Protein AF-A0A8S4A8D2-F1 (afdb_monomer)

pLDDT: mean 93.08, std 9.38, range [32.97, 98.81]

Secondary structure (DSSP, 8-state):
-HHHHHHHHHS--HHHHHHHS---HHHHHHHHHHHHHT-SSHHHHHHHH-S-S-HHHHHHHHHHHTT--TTT-THHHHHHHHHHHHHHHHHHHHHHHHHHHHS---TT-HHHHHHHHHHHHHH-SSPP--SSSHHHHHTT-SSS-GGGGGGTTHHHHHHHHHHHHHH-HHHHHHHHHHHT-TTT---HHHHHHHHHHHHHHHHHTTTTHHHHHT-S-SS--HHHHHHHHHHHHHHHHHHHHHH--SSGGGHHHHHHHHHHHHHHHTTSTT-----TTTS----

Sequence (283 aa):
MLKWVLRKVTGKCELLRITYEEGDTIERTKRIEDSLRHSRNSELKTCATSVDFIVEESAKTIASIKSVVPEVHPRFENSLRDCLQRIKTYNKILAEAEELRKEKFSKADPTHEAKLVQLWNVYSDVPLPQSVGQHWTDLGFQGLDPGTDFRGMGMLGLEQLIYFALTYPAEARQVLSQSHHPKYGFSFAIVGINMTEMGYTLLFKGRLRSHFYGLDKPDPDLVDLHQVYCYLLYEFTQFWQSEKPRDIMEFSRLREKFRKNIQKALKAPKVRLLSSFQEVPKH

Organism: NCBI:txid100452

Radius of gyration: 22.43 Å; Cα contacts (8 Å, |Δi|>4): 328; chains: 1; bounding box: 59×43×66 Å

Foldseek 3Di:
DVQVVCCVVVVAHPLLVLQPDPDDLLVSLVSQLVCQCPDPDPLSNCLQQHLPDDLLVSLVVVCVVRVPDCVVPVRSSVSSSLSSLLNSLLNQLLVVQVVQQQAQQDPVDPVSLVLVQLLCVLQDPDGDPDQFAPVLVLLQAPHRHNSVLSNRRHNLLSVLSNLLSVVPVPLNNVLSVLLVPPFLHHRLSNVLSVLSVLLSVCSVVCLCSQASSLDPDSRDHNVLSSQLSSLSSSVLSVQSVVVRDRDCVCVVVSVVVSSVVSSVQSPDHSRHSHDPVRDDPPD

Nearest PDB structures (foldseek):
  8rtd-assembly1_L  TM=1.941E-01  e=1.245E+00  Escherichia coli
  8qb8-assembly1_A  TM=1.674E-01  e=6.308E+00  Saccharomyces cerevisiae

Structure (mmCIF, N/CA/C/O backbone):
data_AF-A0A8S4A8D2-F1
#
_entry.id   AF-A0A8S4A8D2-F1
#
loop_
_atom_site.group_PDB
_atom_site.id
_atom_site.type_symbol
_atom_site.label_atom_id
_atom_site.label_alt_id
_atom_site.label_comp_id
_atom_site.label_asym_id
_atom_site.label_entity_id
_atom_site.label_seq_id
_atom_site.pdbx_PDB_ins_code
_atom_site.Cartn_x
_atom_site.Cartn_y
_atom_site.Cartn_z
_atom_site.occupancy
_atom_site.B_iso_or_equiv
_atom_site.auth_seq_id
_atom_site.auth_comp_id
_atom_site.auth_asym_id
_atom_site.auth_atom_id
_atom_site.pdbx_PDB_model_num
ATOM 1 N N . MET A 1 1 ? -30.475 9.452 15.979 1.00 58.19 1 MET A N 1
ATOM 2 C CA . MET A 1 1 ? -31.555 8.935 16.850 1.00 58.19 1 MET A CA 1
ATOM 3 C C . MET A 1 1 ? -31.348 7.474 17.262 1.00 58.19 1 MET A C 1
ATOM 5 O O . MET A 1 1 ? -31.333 7.221 18.458 1.00 58.19 1 MET A O 1
ATOM 9 N N . LEU A 1 2 ? -31.066 6.536 16.345 1.00 67.69 2 LEU A N 1
ATOM 10 C CA . LEU A 1 2 ? -30.911 5.098 16.656 1.00 67.69 2 LEU A CA 1
ATOM 11 C C . LEU A 1 2 ? -29.881 4.759 17.763 1.00 67.69 2 LEU A C 1
ATOM 13 O O . LEU A 1 2 ? -30.192 4.006 18.678 1.00 67.69 2 LEU A O 1
ATOM 17 N N . LYS A 1 3 ? -28.678 5.358 17.747 1.00 69.81 3 LYS A N 1
ATOM 18 C CA . LYS A 1 3 ? -27.630 5.112 18.769 1.00 69.81 3 LYS A CA 1
ATOM 19 C C . LYS A 1 3 ? -28.069 5.470 20.194 1.00 69.81 3 LYS A C 1
ATOM 21 O O . LYS A 1 3 ? -27.702 4.779 21.143 1.00 69.81 3 LYS A O 1
ATOM 26 N N . TRP A 1 4 ? -28.830 6.558 20.332 1.00 66.75 4 TRP A N 1
ATOM 27 C CA . TRP A 1 4 ? -29.358 7.037 21.611 1.00 66.75 4 TRP A CA 1
ATOM 28 C C . TRP A 1 4 ? -30.491 6.135 22.107 1.00 66.75 4 TRP A C 1
ATOM 30 O O . TRP A 1 4 ? -30.479 5.746 23.271 1.00 66.75 4 TRP A O 1
ATOM 40 N N . VAL A 1 5 ? -31.390 5.720 21.206 1.00 61.84 5 VAL A N 1
ATOM 41 C CA . VAL A 1 5 ? -32.458 4.750 21.499 1.00 61.84 5 VAL A CA 1
ATOM 42 C C . VAL A 1 5 ? -31.864 3.423 21.969 1.00 61.84 5 VAL A C 1
ATOM 44 O O . VAL A 1 5 ? -32.199 2.961 23.051 1.00 61.84 5 VAL A O 1
ATOM 47 N N . LEU A 1 6 ? -30.897 2.858 21.239 1.00 65.50 6 LEU A N 1
ATOM 48 C CA . LEU A 1 6 ? -30.223 1.622 21.649 1.00 65.50 6 LEU A CA 1
ATOM 49 C C . LEU A 1 6 ? -29.510 1.769 22.996 1.00 65.50 6 LEU A C 1
ATOM 51 O O . LEU A 1 6 ? -29.549 0.851 23.802 1.00 65.50 6 LEU A O 1
ATOM 55 N N . ARG A 1 7 ? -28.887 2.921 23.283 1.00 72.44 7 ARG A N 1
ATOM 56 C CA . ARG A 1 7 ? -28.276 3.165 24.601 1.00 72.44 7 ARG A CA 1
ATOM 57 C C . ARG A 1 7 ? -29.323 3.191 25.716 1.00 72.44 7 ARG A C 1
ATOM 59 O O . ARG A 1 7 ? -29.050 2.673 26.792 1.00 72.44 7 ARG A O 1
ATOM 66 N N . LYS A 1 8 ? -30.497 3.776 25.471 1.00 64.62 8 LYS A N 1
ATOM 67 C CA . LYS A 1 8 ? -31.608 3.795 26.433 1.00 64.62 8 LYS A CA 1
ATOM 68 C C . LYS A 1 8 ? -32.229 2.413 26.637 1.00 64.62 8 LYS A C 1
ATOM 70 O O . LYS A 1 8 ? -32.572 2.091 27.764 1.00 64.62 8 LYS A O 1
ATOM 75 N N . VAL A 1 9 ? -32.318 1.606 25.580 1.00 62.09 9 VAL A N 1
ATOM 76 C CA . VAL A 1 9 ? -32.902 0.257 25.621 1.00 62.09 9 VAL A CA 1
ATOM 77 C C . VAL A 1 9 ? -31.942 -0.766 26.229 1.00 62.09 9 VAL A C 1
ATOM 79 O O . VAL A 1 9 ? -32.352 -1.572 27.053 1.00 62.09 9 VAL A O 1
ATOM 82 N N . THR A 1 10 ? -30.661 -0.751 25.848 1.00 68.38 10 THR A N 1
ATOM 83 C CA . THR A 1 10 ? -29.703 -1.790 26.262 1.00 68.38 10 THR A CA 1
ATOM 84 C C . THR A 1 10 ? -28.836 -1.392 27.454 1.00 68.38 10 THR A C 1
ATOM 86 O O . THR A 1 10 ? -28.067 -2.221 27.927 1.00 68.38 10 THR A O 1
ATOM 89 N N . GLY A 1 11 ? -28.832 -0.116 27.861 1.00 74.62 11 GLY A N 1
ATOM 90 C CA . GLY A 1 11 ? -27.901 0.436 28.860 1.00 74.62 11 GLY A CA 1
ATOM 91 C C . GLY A 1 11 ? -26.433 0.510 28.405 1.00 74.62 11 GLY A C 1
ATOM 92 O O . GLY A 1 11 ? -25.594 1.087 29.089 1.00 74.62 11 GLY A O 1
ATOM 93 N N . LYS A 1 12 ? -26.105 -0.031 27.225 1.00 79.81 12 LYS A N 1
ATOM 94 C CA . LYS A 1 12 ? -24.730 -0.167 26.714 1.00 79.81 12 LYS A CA 1
ATOM 95 C C . LYS A 1 12 ? -24.378 0.977 25.766 1.00 79.81 12 LYS A C 1
ATOM 97 O O . LYS A 1 12 ? -25.215 1.437 24.982 1.00 79.81 12 LYS A O 1
ATOM 102 N N . CYS A 1 13 ? -23.129 1.438 25.795 1.00 87.25 13 CYS A N 1
ATOM 103 C CA . CYS A 1 13 ? -22.625 2.351 24.769 1.00 87.25 13 CYS A CA 1
ATOM 104 C C . CYS A 1 13 ? -22.412 1.604 23.434 1.00 87.25 13 CYS A C 1
ATOM 106 O O . CYS A 1 13 ? -22.424 0.377 23.385 1.00 87.25 13 CYS A O 1
ATOM 108 N N . GLU A 1 14 ? -22.249 2.339 22.332 1.00 89.62 14 GLU A N 1
ATOM 109 C CA . GLU A 1 14 ? -22.076 1.734 21.003 1.00 89.62 14 GLU A CA 1
ATOM 110 C C . GLU A 1 14 ? -20.834 0.846 20.908 1.00 89.62 14 GLU A C 1
ATOM 112 O O . GLU A 1 14 ? -20.954 -0.289 20.462 1.00 89.62 14 GLU A O 1
ATOM 117 N N . LEU A 1 15 ? -19.682 1.328 21.387 1.00 92.25 15 LEU A N 1
ATOM 118 C CA . LEU A 1 15 ? -18.438 0.554 21.391 1.00 92.25 15 LEU A CA 1
ATOM 119 C C . LEU A 1 15 ? -18.604 -0.760 22.163 1.00 92.25 15 LEU A C 1
ATOM 121 O O . LEU A 1 15 ? -18.191 -1.806 21.680 1.00 92.25 15 LEU A O 1
ATOM 125 N N . LEU A 1 16 ? -19.281 -0.715 23.315 1.00 91.94 16 LEU A N 1
ATOM 126 C CA . LEU A 1 16 ? -19.557 -1.897 24.127 1.00 91.94 16 LEU A CA 1
ATOM 127 C C . LEU A 1 16 ? -20.513 -2.878 23.434 1.00 91.94 16 LEU A C 1
ATOM 129 O O . LEU A 1 16 ? -20.390 -4.081 23.619 1.00 91.94 16 LEU A O 1
ATOM 133 N N . ARG A 1 17 ? -21.471 -2.403 22.629 1.00 91.50 17 ARG A N 1
ATOM 134 C CA . ARG A 1 17 ? -22.283 -3.312 21.804 1.00 91.50 17 ARG A CA 1
ATOM 135 C C . ARG A 1 17 ? -21.421 -3.980 20.737 1.00 91.50 17 ARG A C 1
ATOM 137 O O . ARG A 1 17 ? -21.398 -5.200 20.681 1.00 91.50 17 ARG A O 1
ATOM 144 N N . ILE A 1 18 ? -20.640 -3.200 19.987 1.00 92.31 18 ILE A N 1
ATOM 145 C CA . ILE A 1 18 ? -19.784 -3.709 18.904 1.00 92.31 18 ILE A CA 1
ATOM 146 C C . ILE A 1 18 ? -18.786 -4.764 19.411 1.00 92.31 18 ILE A C 1
ATOM 148 O O . ILE A 1 18 ? -18.574 -5.771 18.741 1.00 92.31 18 ILE A O 1
ATOM 152 N N . THR A 1 19 ? -18.189 -4.578 20.594 1.00 90.81 19 THR A N 1
ATOM 153 C CA . THR A 1 19 ? -17.216 -5.543 21.142 1.00 90.81 19 THR A CA 1
ATOM 154 C C . THR A 1 19 ? -17.845 -6.883 21.530 1.00 90.81 19 THR A C 1
ATOM 156 O O . THR A 1 19 ? -17.157 -7.897 21.494 1.00 90.81 19 THR A O 1
ATOM 159 N N . TYR A 1 20 ? -19.126 -6.898 21.915 1.00 88.44 20 TYR A N 1
ATOM 160 C CA . TYR A 1 20 ? -19.843 -8.105 22.356 1.00 88.44 20 TYR A CA 1
ATOM 161 C C . TYR A 1 20 ? -20.737 -8.725 21.276 1.00 88.44 20 TYR A C 1
ATOM 163 O O . TYR A 1 20 ? -21.293 -9.796 21.503 1.00 88.44 20 TYR A O 1
ATOM 171 N N . GLU A 1 21 ? -20.894 -8.078 20.124 1.00 86.88 21 GLU A N 1
ATOM 172 C CA . GLU A 1 21 ? -21.561 -8.686 18.977 1.00 86.88 21 GLU A CA 1
ATOM 173 C C . GLU A 1 21 ? -20.695 -9.822 18.406 1.00 86.88 21 GLU A C 1
ATOM 175 O O . GLU A 1 21 ? -19.480 -9.678 18.214 1.00 86.88 21 GLU A O 1
ATOM 180 N N . GLU A 1 22 ? -21.327 -10.969 18.144 1.00 65.06 22 GLU A N 1
ATOM 181 C CA . GLU A 1 22 ? -20.695 -12.090 17.452 1.00 65.06 22 GLU A CA 1
ATOM 182 C C . GLU A 1 22 ? -20.392 -11.661 16.013 1.00 65.06 22 GLU A C 1
ATOM 184 O O . GLU A 1 22 ? -21.288 -11.420 15.205 1.00 65.06 22 GLU A O 1
ATOM 189 N N . GLY A 1 23 ? -19.108 -11.485 15.705 1.00 69.38 23 GLY A N 1
ATOM 190 C CA . GLY A 1 23 ? -18.665 -10.960 14.421 1.00 69.38 23 GLY A CA 1
ATOM 191 C C . GLY A 1 23 ? -17.168 -11.133 14.201 1.00 69.38 23 GLY A C 1
ATOM 192 O O . GLY A 1 23 ? -16.385 -11.257 15.149 1.00 69.38 23 GLY A O 1
ATOM 193 N N . ASP A 1 24 ? -16.785 -11.144 12.927 1.00 85.50 24 ASP A N 1
ATOM 194 C CA . ASP A 1 24 ? -15.397 -11.201 12.477 1.00 85.50 24 ASP A CA 1
ATOM 195 C C . ASP A 1 24 ? -14.596 -9.988 12.985 1.00 85.50 24 ASP A C 1
ATOM 197 O O . ASP A 1 24 ? -15.107 -8.863 13.021 1.00 85.50 24 ASP A O 1
ATOM 201 N N . THR A 1 25 ? -13.333 -10.203 13.366 1.00 89.31 25 THR A N 1
ATOM 202 C CA . THR A 1 25 ? -12.455 -9.154 13.916 1.00 89.31 25 THR A CA 1
ATOM 203 C C . THR A 1 25 ? -12.320 -7.977 12.955 1.00 89.31 25 THR A C 1
ATOM 205 O O . THR A 1 25 ? -12.355 -6.832 13.394 1.00 89.31 25 THR A O 1
ATOM 208 N N . ILE A 1 26 ? -12.279 -8.242 11.648 1.00 92.19 26 ILE A N 1
ATOM 209 C CA . ILE A 1 26 ? -12.199 -7.217 10.601 1.00 92.19 26 ILE A CA 1
ATOM 210 C C . ILE A 1 26 ? -13.389 -6.254 10.675 1.00 92.19 26 ILE A C 1
ATOM 212 O O . ILE A 1 26 ? -13.214 -5.034 10.649 1.00 92.19 26 ILE A O 1
ATOM 216 N N . GLU A 1 27 ? -14.606 -6.791 10.766 1.00 92.50 27 GLU A N 1
ATOM 217 C CA . GLU A 1 27 ? -15.826 -5.982 10.805 1.00 92.50 27 GLU A CA 1
ATOM 218 C C . GLU A 1 27 ? -15.965 -5.248 12.141 1.00 92.50 27 GLU A C 1
ATOM 220 O O . GLU A 1 27 ? -16.341 -4.074 12.174 1.00 92.50 27 GLU A O 1
ATOM 225 N N . ARG A 1 28 ? -15.569 -5.897 13.244 1.00 94.19 28 ARG A N 1
ATOM 226 C CA . ARG A 1 28 ? -15.485 -5.249 14.558 1.00 94.19 28 ARG A CA 1
ATOM 227 C C . ARG A 1 28 ? -14.555 -4.037 14.516 1.00 94.19 28 ARG A C 1
ATOM 229 O O 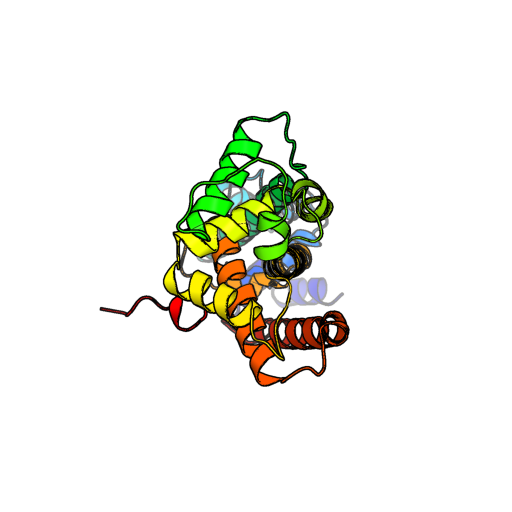. ARG A 1 28 ? -14.958 -2.958 14.948 1.00 94.19 28 ARG A O 1
ATOM 236 N N . THR A 1 29 ? -13.348 -4.188 13.966 1.00 95.38 29 THR A N 1
ATOM 237 C CA . THR A 1 29 ? -12.369 -3.098 13.863 1.00 95.38 29 THR A CA 1
ATOM 238 C C . THR A 1 29 ? -12.909 -1.942 13.026 1.00 95.38 29 THR A C 1
ATOM 240 O O . THR A 1 29 ? -12.860 -0.806 13.490 1.00 95.38 29 THR A O 1
ATOM 243 N N . LYS A 1 30 ? -13.511 -2.209 11.856 1.00 94.75 30 LYS A N 1
ATOM 244 C CA . LYS A 1 30 ? -14.126 -1.161 11.015 1.00 94.75 30 LYS A CA 1
ATOM 245 C C . LYS A 1 30 ? -15.214 -0.385 11.755 1.00 94.75 30 LYS A C 1
ATOM 247 O O . LYS A 1 30 ? -15.216 0.842 11.746 1.00 94.75 30 LYS A O 1
ATOM 252 N N . ARG A 1 31 ? -16.120 -1.083 12.444 1.00 95.31 31 ARG A N 1
ATOM 253 C CA . ARG A 1 31 ? -17.226 -0.446 13.177 1.00 95.31 31 ARG A CA 1
ATOM 254 C C . ARG A 1 31 ? -16.743 0.356 14.383 1.00 95.31 31 ARG A C 1
ATOM 256 O O . ARG A 1 31 ? -17.299 1.418 14.670 1.00 95.31 31 ARG A O 1
ATOM 263 N N . ILE A 1 32 ? -15.712 -0.124 15.081 1.00 96.19 32 ILE A N 1
ATOM 264 C CA . ILE A 1 32 ? -15.047 0.638 16.147 1.00 96.19 32 ILE A CA 1
ATOM 265 C C . ILE A 1 32 ? -14.391 1.889 15.563 1.00 96.19 32 ILE A C 1
ATOM 267 O O . ILE A 1 32 ? -14.651 2.981 16.064 1.00 96.19 32 ILE A O 1
ATOM 271 N N . GLU A 1 33 ? -13.613 1.761 14.487 1.00 97.12 33 GLU A N 1
ATOM 272 C CA . GLU A 1 33 ? -12.969 2.891 13.812 1.00 97.12 33 GLU A CA 1
ATOM 273 C C . GLU A 1 33 ? -13.994 3.950 13.386 1.00 97.12 33 GLU A C 1
ATOM 275 O O . GLU A 1 33 ? -13.826 5.130 13.695 1.00 97.12 33 GLU A O 1
ATOM 280 N N . ASP A 1 34 ? -15.093 3.542 12.748 1.00 96.12 34 ASP A N 1
ATOM 281 C CA . ASP A 1 34 ? -16.168 4.445 12.334 1.00 96.12 34 ASP A CA 1
ATOM 282 C C . ASP A 1 34 ? -16.830 5.130 13.536 1.00 96.12 34 ASP A C 1
ATOM 284 O O . ASP A 1 34 ? -17.110 6.333 13.496 1.00 96.12 34 ASP A O 1
ATOM 288 N N . SER A 1 35 ? -17.056 4.402 14.634 1.00 96.06 35 SER A N 1
ATOM 289 C CA . SER A 1 35 ? -17.590 4.978 15.871 1.00 96.06 35 SER A CA 1
ATOM 290 C C . SER A 1 35 ? -16.636 6.006 16.490 1.00 96.06 35 SER A C 1
ATOM 292 O O . SER A 1 35 ? -17.098 7.024 17.012 1.00 96.06 35 SER A O 1
ATOM 294 N N . LEU A 1 36 ? -15.328 5.745 16.469 1.00 96.94 36 LEU A N 1
ATOM 295 C CA . LEU A 1 36 ? -14.293 6.635 16.997 1.00 96.94 36 LEU A CA 1
ATOM 296 C C . LEU A 1 36 ? -14.149 7.890 16.125 1.00 96.94 36 LEU A C 1
ATOM 298 O O . LEU A 1 36 ? -14.238 9.009 16.631 1.00 96.94 36 LEU A O 1
ATOM 302 N N . ARG A 1 37 ? -14.058 7.719 14.801 1.00 96.38 37 ARG A N 1
ATOM 303 C CA . ARG A 1 37 ? -13.902 8.793 13.804 1.00 96.38 37 ARG A CA 1
ATOM 304 C C . ARG A 1 37 ? -15.032 9.825 13.839 1.00 96.38 37 ARG A C 1
ATOM 306 O O . ARG A 1 37 ? -14.785 11.012 13.625 1.00 96.38 37 ARG A O 1
ATOM 313 N N . HIS A 1 38 ? -16.258 9.385 14.129 1.00 95.12 38 HIS A N 1
ATOM 314 C CA . HIS A 1 38 ? -17.447 10.243 14.228 1.00 95.12 38 HIS A CA 1
ATOM 315 C C . HIS A 1 38 ? -17.788 10.663 15.670 1.00 95.12 38 HIS A C 1
ATOM 317 O O . HIS A 1 38 ? -18.855 11.234 15.920 1.00 95.12 38 HIS A O 1
ATOM 323 N N . SER A 1 39 ? -16.915 10.374 16.638 1.00 94.44 39 SER A N 1
ATOM 324 C CA . SER A 1 39 ? -17.089 10.810 18.021 1.00 94.44 39 SER A CA 1
ATOM 325 C C . SER A 1 39 ? -17.011 12.337 18.136 1.00 94.44 39 SER A C 1
ATOM 327 O O . SER A 1 39 ? -16.225 12.992 17.457 1.00 94.44 39 SER A O 1
ATOM 329 N N . ARG A 1 40 ? -17.811 12.910 19.046 1.00 93.38 40 ARG A N 1
ATOM 330 C CA . ARG A 1 40 ? -17.699 14.327 19.449 1.00 93.38 40 ARG A CA 1
ATOM 331 C C . ARG A 1 40 ? -16.571 14.574 20.453 1.00 93.38 40 ARG A C 1
ATOM 333 O O . ARG A 1 40 ? -16.198 15.717 20.667 1.00 93.38 40 ARG A O 1
ATOM 340 N N . ASN A 1 41 ? -16.073 13.518 21.094 1.00 94.88 41 ASN A N 1
ATOM 341 C CA . ASN A 1 41 ? -14.923 13.595 21.989 1.00 94.88 41 ASN A CA 1
ATOM 342 C C . ASN A 1 41 ? -13.636 13.494 21.151 1.00 94.88 41 ASN A C 1
ATOM 344 O O . ASN A 1 41 ? -13.509 12.568 20.343 1.00 94.88 41 ASN A O 1
ATOM 348 N N . SER A 1 42 ? -12.730 14.455 21.339 1.00 94.50 42 SER A N 1
ATOM 349 C CA . SER A 1 42 ? -11.485 14.599 20.579 1.00 94.50 42 SER A CA 1
ATOM 350 C C . SER A 1 42 ? -10.523 13.434 20.791 1.00 94.50 42 SER A C 1
ATOM 352 O O . SER A 1 42 ? -10.015 12.915 19.806 1.00 94.50 42 SER A O 1
ATOM 354 N N . GLU A 1 43 ? -10.335 12.965 22.026 1.00 92.94 43 GLU A N 1
ATOM 355 C CA . GLU A 1 43 ? -9.447 11.835 22.348 1.00 92.94 43 GLU A CA 1
ATOM 356 C C . GLU A 1 43 ? -9.868 10.557 21.610 1.00 92.94 43 GLU A C 1
ATOM 358 O O . GLU A 1 43 ? -9.052 9.866 21.000 1.00 92.94 43 GLU A O 1
ATOM 363 N N . LEU A 1 44 ? -11.176 10.286 21.568 1.00 95.88 44 LEU A N 1
ATOM 364 C CA . LEU A 1 44 ? -11.719 9.169 20.796 1.00 95.88 44 LEU A CA 1
ATOM 365 C C . LEU A 1 44 ? -11.481 9.331 19.296 1.00 95.88 44 LEU A C 1
ATOM 367 O O . LEU A 1 44 ? -11.209 8.349 18.610 1.00 95.88 44 LEU A O 1
ATOM 371 N N . LYS A 1 45 ? -11.611 10.554 18.779 1.00 96.44 45 LYS A N 1
ATOM 372 C CA . LYS A 1 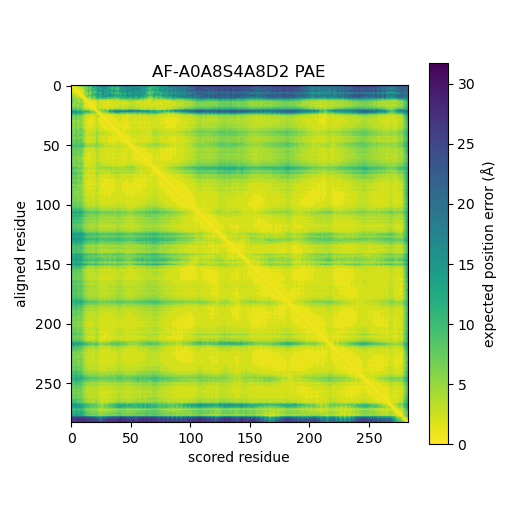45 ? -11.386 10.828 17.360 1.00 96.44 45 LYS A CA 1
ATOM 373 C C . LYS A 1 45 ? -9.917 10.613 16.990 1.00 96.44 45 LYS A C 1
ATOM 375 O O . LYS A 1 45 ? -9.657 9.986 15.966 1.00 96.44 45 LYS A O 1
ATOM 380 N N . THR A 1 46 ? -8.987 11.041 17.847 1.00 96.12 46 THR A N 1
ATOM 381 C CA . THR A 1 46 ? -7.539 10.840 17.680 1.00 96.12 46 THR A CA 1
ATOM 382 C C . THR A 1 46 ? -7.190 9.367 17.483 1.00 96.12 46 THR A C 1
ATOM 384 O O . THR A 1 46 ? -6.448 9.046 16.558 1.00 96.12 46 THR A O 1
ATOM 387 N N . CYS A 1 47 ? -7.813 8.466 18.248 1.00 96.94 47 CYS A N 1
ATOM 388 C CA . CYS A 1 47 ? -7.606 7.017 18.132 1.00 96.94 47 CYS A CA 1
ATOM 389 C C . CYS A 1 47 ? -7.960 6.434 16.747 1.00 96.94 47 CYS A C 1
ATOM 391 O O . CYS A 1 47 ? -7.530 5.334 16.417 1.00 96.94 47 CYS A O 1
ATOM 393 N N . ALA A 1 48 ? -8.757 7.139 15.933 1.00 96.19 48 ALA A N 1
ATOM 394 C CA . ALA A 1 48 ? -9.102 6.725 14.570 1.00 96.19 48 ALA A CA 1
ATOM 395 C C . ALA A 1 48 ? -8.298 7.441 13.475 1.00 96.19 48 ALA A C 1
ATOM 397 O O . ALA A 1 48 ? -8.303 6.999 12.324 1.00 96.19 48 ALA A O 1
ATOM 398 N N . THR A 1 49 ? -7.659 8.570 13.785 1.00 94.00 49 THR A N 1
ATOM 399 C CA . THR A 1 49 ? -7.093 9.472 12.766 1.00 94.00 49 THR A CA 1
ATOM 400 C C . THR A 1 49 ? -5.611 9.768 12.926 1.00 94.00 49 THR A C 1
ATOM 402 O O . THR A 1 49 ? -5.050 10.387 12.031 1.00 94.00 49 THR A O 1
ATOM 405 N N . SER A 1 50 ? -4.994 9.378 14.039 1.00 93.81 50 SER A N 1
ATOM 406 C CA . SER A 1 50 ? -3.576 9.613 14.317 1.00 93.81 50 SER A CA 1
ATOM 407 C C . SER A 1 50 ? -2.851 8.304 14.633 1.00 93.81 50 SER A C 1
ATOM 409 O O . SER A 1 50 ? -3.479 7.263 14.844 1.00 93.81 50 SER A O 1
ATOM 411 N N . VAL A 1 51 ? -1.524 8.377 14.655 1.00 94.31 51 VAL A N 1
ATOM 412 C CA . VAL A 1 51 ? -0.615 7.362 15.199 1.00 94.31 51 VAL A CA 1
ATOM 413 C C . VAL A 1 51 ? -0.125 7.722 16.610 1.00 94.31 51 VAL A C 1
ATOM 415 O O . VAL A 1 51 ? 0.391 6.860 17.320 1.00 94.31 51 VAL A O 1
ATOM 418 N N . ASP A 1 52 ? -0.349 8.963 17.048 1.00 94.12 52 ASP A N 1
ATOM 419 C CA . ASP A 1 52 ? 0.174 9.539 18.292 1.00 94.12 52 ASP A CA 1
ATOM 420 C C . ASP A 1 52 ? -0.727 9.225 19.493 1.00 94.12 52 ASP A C 1
ATOM 422 O O . ASP A 1 52 ? -1.301 10.108 20.130 1.00 94.12 52 ASP A O 1
ATOM 426 N N . PHE A 1 53 ? -0.906 7.938 19.784 1.00 95.88 53 PHE A N 1
ATOM 427 C CA . PHE A 1 53 ? -1.591 7.488 20.995 1.00 95.88 53 PHE A CA 1
ATOM 428 C C . PHE A 1 53 ? -1.046 6.147 21.488 1.00 95.88 53 PHE A C 1
ATOM 430 O O . PHE A 1 53 ? -0.581 5.317 20.702 1.00 95.88 53 PHE A O 1
ATOM 437 N N . ILE A 1 54 ? -1.120 5.918 22.797 1.00 96.94 54 ILE A N 1
ATOM 438 C CA . ILE A 1 54 ? -0.737 4.649 23.427 1.00 96.94 54 ILE A CA 1
ATOM 439 C C . ILE A 1 54 ? -1.989 3.775 23.519 1.00 96.94 54 ILE A C 1
ATOM 441 O O . ILE A 1 54 ? -3.013 4.212 24.048 1.00 96.94 54 ILE A O 1
ATOM 445 N N . VAL A 1 55 ? -1.940 2.564 22.958 1.00 96.94 55 VAL A N 1
ATOM 446 C CA . VAL A 1 55 ? -3.120 1.700 22.777 1.00 96.94 55 VAL A CA 1
ATOM 447 C C . VAL A 1 55 ? -3.705 1.269 24.122 1.00 96.94 55 VAL A C 1
ATOM 449 O O . VAL A 1 55 ? -4.919 1.339 24.325 1.00 96.94 55 VAL A O 1
ATOM 452 N N . GLU A 1 56 ? -2.845 0.889 25.061 1.00 96.69 56 GLU A N 1
ATOM 453 C CA . GLU A 1 56 ? -3.193 0.425 26.401 1.00 96.69 56 GLU A CA 1
ATOM 454 C C . GLU A 1 56 ? -3.877 1.524 27.216 1.00 96.69 56 GLU A C 1
ATOM 456 O O . GLU A 1 56 ? -4.921 1.289 27.827 1.00 96.69 56 GLU A O 1
ATOM 461 N N . GLU A 1 57 ? -3.307 2.730 27.203 1.00 97.00 57 GLU A N 1
ATOM 462 C CA . GLU A 1 57 ? -3.855 3.897 27.896 1.00 97.00 57 GLU A CA 1
ATOM 463 C C . GLU A 1 57 ? -5.168 4.344 27.256 1.00 97.00 57 GLU A C 1
ATOM 465 O O . GLU A 1 57 ? -6.165 4.546 27.948 1.00 97.00 57 GLU A O 1
ATOM 470 N N . SER A 1 58 ? -5.208 4.403 25.924 1.00 97.00 58 SER A N 1
ATOM 471 C CA . SER A 1 58 ? -6.395 4.828 25.181 1.00 97.00 58 SER A CA 1
ATOM 472 C C . SER A 1 58 ? -7.576 3.893 25.417 1.00 97.00 58 SER A C 1
ATOM 474 O O . SER A 1 58 ? -8.701 4.363 25.579 1.00 97.00 58 SER A O 1
ATOM 476 N N . ALA A 1 59 ? -7.350 2.579 25.506 1.00 9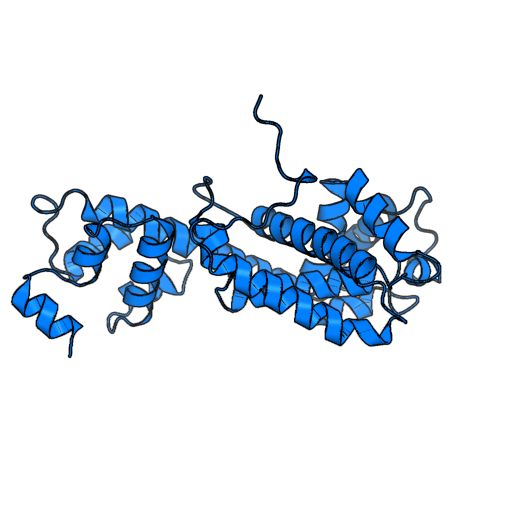7.00 59 ALA A N 1
ATOM 477 C CA . ALA A 1 59 ? -8.414 1.629 25.822 1.00 97.00 59 ALA A CA 1
ATOM 478 C C . ALA A 1 59 ? -9.037 1.890 27.208 1.00 97.00 59 ALA A C 1
ATOM 480 O O . ALA A 1 59 ? -10.266 1.907 27.325 1.00 97.00 59 ALA A O 1
ATOM 481 N N . LYS A 1 60 ? -8.211 2.165 28.230 1.00 95.75 60 LYS A N 1
ATOM 482 C CA . LYS A 1 60 ? -8.668 2.508 29.591 1.00 95.75 60 LYS A CA 1
ATOM 483 C C . LYS A 1 60 ? -9.412 3.843 29.618 1.00 95.75 60 LYS A C 1
ATOM 485 O O . LYS A 1 60 ? -10.505 3.945 30.176 1.00 95.75 60 LYS A O 1
ATOM 490 N N . THR A 1 61 ? -8.864 4.859 28.956 1.00 95.62 61 THR A N 1
ATOM 491 C CA . THR A 1 61 ? -9.484 6.185 28.843 1.00 95.62 61 THR A CA 1
ATOM 492 C C . THR A 1 61 ? -10.841 6.104 28.143 1.00 95.62 61 THR A C 1
ATOM 494 O O . THR A 1 61 ? -11.829 6.656 28.628 1.00 95.62 61 THR A O 1
ATOM 497 N N . ILE A 1 62 ? -10.948 5.336 27.053 1.00 95.62 62 ILE A N 1
ATOM 498 C CA . ILE A 1 62 ? -12.219 5.112 26.354 1.00 95.62 62 ILE A CA 1
ATOM 499 C C . ILE A 1 62 ? -13.226 4.385 27.253 1.00 95.62 62 ILE A C 1
ATOM 501 O O . ILE A 1 62 ? -14.401 4.765 27.253 1.00 95.62 62 ILE A O 1
ATOM 505 N N . ALA A 1 63 ? -12.802 3.374 28.019 1.00 94.38 63 ALA A N 1
ATOM 506 C CA . ALA A 1 63 ? -13.672 2.691 28.977 1.00 94.38 63 ALA A CA 1
ATOM 507 C C . ALA A 1 63 ? -14.246 3.677 30.007 1.00 94.38 63 ALA A C 1
ATOM 509 O O . ALA A 1 63 ? -15.467 3.731 30.178 1.00 94.38 63 ALA A O 1
ATOM 510 N N . SER A 1 64 ? -13.399 4.539 30.580 1.00 93.94 64 SER A N 1
ATOM 511 C CA . SER A 1 64 ? -13.804 5.598 31.516 1.00 93.94 64 SER A CA 1
ATOM 512 C C . SER A 1 64 ? -14.792 6.594 30.886 1.00 93.94 64 SER A C 1
ATOM 514 O O . SER A 1 64 ? -15.910 6.763 31.378 1.00 93.94 64 SER A O 1
ATOM 516 N N . ILE A 1 65 ? -14.461 7.166 29.719 1.00 93.00 65 ILE A N 1
ATOM 517 C CA . ILE A 1 65 ? -15.319 8.123 28.988 1.00 93.00 65 ILE A CA 1
ATOM 518 C C . ILE A 1 65 ? -16.685 7.519 28.644 1.00 93.00 65 ILE A C 1
ATOM 520 O O . ILE A 1 65 ? -17.704 8.217 28.593 1.00 93.00 65 ILE A O 1
ATOM 524 N N . LYS A 1 66 ? -16.723 6.220 28.342 1.00 92.12 66 LYS A N 1
ATOM 525 C CA . LYS A 1 66 ? -17.957 5.508 27.998 1.00 92.12 66 LYS A CA 1
ATOM 526 C C . LYS A 1 66 ? -18.665 4.894 29.198 1.00 92.12 66 LYS A C 1
ATOM 528 O O . LYS A 1 66 ? -19.720 4.289 28.987 1.00 92.12 66 LYS A O 1
ATOM 533 N N . SER A 1 67 ? -18.135 5.093 30.404 1.00 92.44 67 SER A N 1
ATOM 534 C CA . SER A 1 67 ? -18.655 4.535 31.653 1.00 92.44 67 SER A CA 1
ATOM 535 C C . SER A 1 67 ? -18.816 3.012 31.575 1.00 92.44 67 SER A C 1
ATOM 537 O O . SER A 1 67 ? -19.837 2.463 31.984 1.00 92.44 67 SER A O 1
ATOM 539 N N . VAL A 1 68 ? -17.838 2.330 30.971 1.00 91.50 68 VAL A N 1
ATOM 540 C CA . VAL A 1 68 ? -17.774 0.866 30.919 1.00 91.50 68 VAL A CA 1
ATOM 541 C C . VAL A 1 68 ? -17.030 0.384 32.156 1.00 91.50 68 VAL A C 1
ATOM 543 O O . VAL A 1 68 ? -15.881 0.755 32.358 1.00 91.50 68 VAL A O 1
ATOM 546 N N . VAL A 1 69 ? -17.690 -0.442 32.966 1.00 91.50 69 VAL A N 1
ATOM 547 C CA . VAL A 1 69 ? -17.128 -1.011 34.198 1.00 91.50 69 VAL A CA 1
ATOM 548 C C . VAL A 1 69 ? -16.336 -2.282 33.847 1.00 91.50 69 VAL A C 1
ATOM 550 O O . VAL A 1 69 ? -16.961 -3.246 33.386 1.00 91.50 69 VAL A O 1
ATOM 553 N N . PRO A 1 70 ? -14.997 -2.311 34.012 1.00 88.62 70 PRO A N 1
ATOM 554 C CA . PRO A 1 70 ? -14.160 -3.441 33.595 1.00 88.62 70 PRO A CA 1
ATOM 555 C C . PRO A 1 70 ? -14.546 -4.771 34.247 1.00 88.62 70 PRO A C 1
ATOM 557 O O . PRO A 1 70 ? -14.541 -5.802 33.579 1.00 88.62 70 PRO A O 1
ATOM 560 N N . GLU A 1 71 ? -14.965 -4.752 35.512 1.00 90.81 71 GLU A N 1
ATOM 561 C CA . GLU A 1 71 ? -15.363 -5.940 36.277 1.00 90.81 71 GLU A CA 1
ATOM 562 C C . GLU A 1 71 ? -16.627 -6.593 35.700 1.00 90.81 71 GLU A C 1
ATOM 564 O O . GLU A 1 71 ? -16.767 -7.814 35.6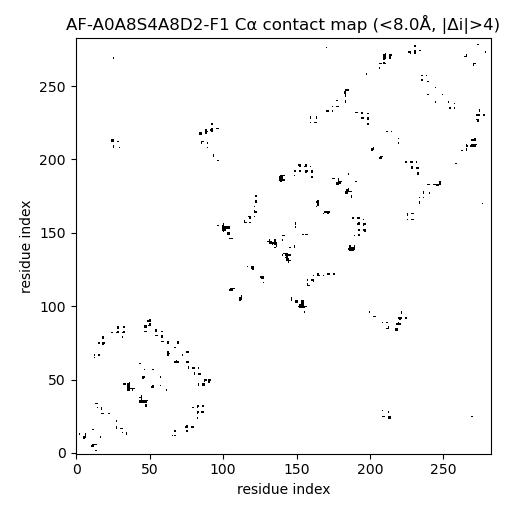96 1.00 90.81 71 GLU A O 1
ATOM 569 N N . VAL A 1 72 ? -17.541 -5.778 35.164 1.00 92.00 72 VAL A N 1
ATOM 570 C CA . VAL A 1 72 ? -18.780 -6.242 34.518 1.00 92.00 72 VAL A CA 1
ATOM 571 C C . VAL A 1 72 ? -18.518 -6.645 33.065 1.00 92.00 72 VAL A C 1
ATOM 573 O O . VAL A 1 72 ? -19.195 -7.513 32.508 1.00 92.00 72 VAL A O 1
ATOM 576 N N . HIS A 1 73 ? -17.535 -6.010 32.424 1.00 92.06 73 HIS A N 1
ATOM 577 C CA . HIS A 1 73 ? -17.247 -6.171 31.005 1.00 92.06 73 HIS A CA 1
ATOM 578 C C . HIS A 1 73 ? -15.765 -6.470 30.721 1.00 92.06 73 HIS A C 1
ATOM 580 O O . HIS A 1 73 ? -15.147 -5.752 29.930 1.00 92.06 73 HIS A O 1
ATOM 586 N N . PRO A 1 74 ? -15.209 -7.584 31.232 1.00 90.44 74 PRO A N 1
ATOM 587 C CA . PRO A 1 74 ? -13.766 -7.852 31.197 1.00 90.44 74 PRO A CA 1
ATOM 588 C C . PRO A 1 74 ? -13.189 -7.995 29.781 1.00 90.44 74 PRO A C 1
ATOM 590 O O . PRO A 1 74 ? -12.001 -7.782 29.558 1.00 90.44 74 PRO A O 1
ATOM 593 N N . ARG A 1 75 ? -14.023 -8.327 28.786 1.00 91.62 75 ARG A N 1
ATOM 594 C CA . ARG A 1 75 ? -13.597 -8.461 27.381 1.00 91.62 75 ARG A CA 1
ATOM 595 C C . ARG A 1 75 ? -13.479 -7.130 26.639 1.00 91.62 75 ARG A C 1
ATOM 597 O O . ARG A 1 75 ? -12.873 -7.098 25.571 1.00 91.62 75 ARG A O 1
ATOM 604 N N . PHE A 1 76 ? -14.085 -6.059 27.159 1.00 93.44 76 PHE A N 1
ATOM 605 C CA . PHE A 1 76 ? -14.202 -4.790 26.439 1.00 93.44 76 PHE A CA 1
ATOM 606 C C . PHE A 1 76 ? -12.830 -4.202 26.115 1.00 93.44 76 PHE A C 1
ATOM 608 O O . PHE A 1 76 ? -12.543 -3.939 24.951 1.00 93.44 76 PHE A O 1
ATOM 615 N N . GLU A 1 77 ? -11.977 -4.042 27.129 1.00 94.12 77 GLU A N 1
ATOM 616 C CA . GLU A 1 77 ? -10.669 -3.417 26.942 1.00 94.12 77 GLU A CA 1
ATOM 617 C C . GLU A 1 77 ? -9.764 -4.238 26.030 1.00 94.12 77 GLU A C 1
ATOM 619 O O . GLU A 1 77 ? -9.182 -3.671 25.115 1.00 94.12 77 GLU A O 1
ATOM 624 N N . ASN A 1 78 ? -9.683 -5.558 26.221 1.00 93.31 78 ASN A N 1
ATOM 625 C CA . ASN A 1 78 ? -8.839 -6.416 25.382 1.00 93.31 78 ASN A CA 1
ATOM 626 C C . ASN A 1 78 ? -9.279 -6.353 23.912 1.00 93.31 78 ASN A C 1
ATOM 628 O O . ASN A 1 78 ? -8.470 -6.066 23.036 1.00 93.31 78 ASN A O 1
ATOM 632 N N . SER A 1 79 ? -10.582 -6.503 23.649 1.00 94.00 79 SER A N 1
ATOM 633 C CA . SER A 1 79 ? -11.109 -6.408 22.284 1.00 94.00 79 SER A CA 1
ATOM 634 C C . SER A 1 79 ? -10.898 -5.022 21.668 1.00 94.00 79 SER A C 1
ATOM 636 O O . SER A 1 79 ? -10.691 -4.912 20.456 1.00 94.00 79 SER A O 1
ATOM 638 N N . LEU A 1 80 ? -10.971 -3.966 22.482 1.00 95.62 80 LEU A N 1
ATOM 639 C CA . LEU A 1 80 ? -10.724 -2.604 22.035 1.00 95.62 80 LEU A CA 1
ATOM 640 C C . LEU A 1 80 ? -9.240 -2.380 21.728 1.00 95.62 80 LEU A C 1
ATOM 642 O O . LEU A 1 80 ? -8.955 -1.795 20.689 1.00 95.62 80 LEU A O 1
ATOM 646 N N . ARG A 1 81 ? -8.313 -2.874 22.561 1.00 96.19 81 ARG A N 1
ATOM 647 C CA . ARG A 1 81 ? -6.861 -2.799 22.316 1.00 96.19 81 ARG A CA 1
ATOM 648 C C . ARG A 1 81 ? -6.497 -3.447 20.984 1.00 96.19 81 ARG A C 1
ATOM 650 O O . ARG A 1 81 ? -5.857 -2.793 20.170 1.00 96.19 81 ARG A O 1
ATOM 657 N N . ASP A 1 82 ? -7.009 -4.646 20.704 1.00 94.50 82 ASP A N 1
ATOM 658 C CA . ASP A 1 82 ? -6.765 -5.332 19.427 1.00 94.50 82 ASP A CA 1
ATOM 659 C C . ASP A 1 82 ? -7.220 -4.489 18.224 1.00 94.50 82 ASP A C 1
ATOM 661 O O . ASP A 1 82 ? -6.522 -4.367 17.216 1.00 94.50 82 ASP A O 1
ATOM 665 N N . CYS A 1 83 ? -8.401 -3.873 18.322 1.00 95.88 83 CYS A N 1
ATOM 666 C CA . CYS A 1 83 ? -8.928 -3.033 17.248 1.00 95.88 83 CYS A CA 1
ATOM 667 C C . CYS A 1 83 ? -8.151 -1.717 17.116 1.00 95.88 83 CYS A C 1
ATOM 669 O O . CYS A 1 83 ? -7.874 -1.285 15.999 1.00 95.88 83 CYS A O 1
ATOM 671 N N . LEU A 1 84 ? -7.783 -1.091 18.235 1.00 97.00 84 LEU A N 1
ATOM 672 C CA . LEU A 1 84 ? -6.982 0.129 18.263 1.00 97.00 84 LEU A CA 1
ATOM 673 C C . LEU A 1 84 ? -5.588 -0.097 17.677 1.00 97.00 84 LEU A C 1
ATOM 675 O O . LEU A 1 84 ? -5.141 0.737 16.894 1.00 97.00 84 LEU A O 1
ATOM 679 N N . GLN A 1 85 ? -4.945 -1.227 17.982 1.00 96.69 85 GLN A N 1
ATOM 680 C CA . GLN A 1 85 ? -3.657 -1.597 17.396 1.00 96.69 85 GLN A CA 1
ATOM 681 C C . GLN A 1 85 ? -3.770 -1.688 15.872 1.00 96.69 85 GLN A C 1
ATOM 683 O O . GLN A 1 85 ? -3.034 -1.021 15.151 1.00 96.69 85 GLN A O 1
ATOM 688 N N . ARG A 1 86 ? -4.772 -2.413 15.358 1.00 96.06 86 ARG A N 1
ATOM 689 C CA . ARG A 1 86 ? -5.005 -2.537 13.909 1.00 96.06 86 ARG A CA 1
ATOM 690 C C . ARG A 1 86 ? -5.255 -1.188 13.228 1.00 96.06 86 ARG A C 1
ATOM 692 O O . ARG A 1 86 ? -4.725 -0.942 12.145 1.00 96.06 86 ARG A O 1
ATOM 699 N N . ILE A 1 87 ? -6.043 -0.308 13.849 1.00 97.44 87 ILE A N 1
ATOM 700 C CA . ILE A 1 87 ? -6.313 1.045 13.336 1.00 97.44 87 ILE A CA 1
ATOM 701 C C . ILE A 1 87 ? -5.032 1.886 13.318 1.00 97.44 87 ILE A C 1
ATOM 703 O O . ILE A 1 87 ? -4.716 2.490 12.291 1.00 97.44 87 ILE A O 1
ATOM 707 N N . LYS A 1 88 ? -4.285 1.896 14.429 1.00 97.50 88 LYS A N 1
ATOM 708 C CA . LYS A 1 88 ? -3.018 2.623 14.566 1.00 97.50 88 LYS A CA 1
ATOM 709 C C . LYS A 1 88 ? -2.033 2.198 13.486 1.00 97.50 88 LYS A C 1
ATOM 711 O O . LYS A 1 88 ? -1.477 3.044 12.791 1.00 97.50 88 LYS A O 1
ATOM 716 N N . THR A 1 89 ? -1.878 0.895 13.300 1.00 96.75 89 THR A N 1
ATOM 717 C CA . THR A 1 89 ? -0.939 0.340 12.334 1.00 96.75 89 THR A CA 1
ATOM 718 C C . THR A 1 89 ? -1.332 0.645 10.887 1.00 96.75 89 THR A C 1
ATOM 720 O O . THR A 1 89 ? -0.484 1.034 10.090 1.00 96.75 89 THR A O 1
ATOM 723 N N . TYR A 1 90 ? -2.622 0.596 10.544 1.00 97.69 90 TYR A N 1
ATOM 724 C CA . TYR A 1 90 ? -3.088 1.043 9.225 1.00 97.69 90 TYR A CA 1
ATOM 725 C C . TYR A 1 90 ? -2.767 2.520 8.960 1.00 97.69 90 TYR A C 1
ATOM 727 O O . TYR A 1 90 ? -2.317 2.876 7.870 1.00 97.69 90 TYR A O 1
ATOM 735 N N . ASN A 1 91 ? -2.980 3.385 9.957 1.00 97.69 91 ASN A N 1
ATOM 736 C CA . ASN A 1 91 ? -2.658 4.808 9.850 1.00 97.69 91 ASN A CA 1
ATOM 737 C C . ASN A 1 91 ? -1.145 5.045 9.730 1.00 97.69 91 ASN A C 1
ATOM 739 O O . ASN A 1 91 ? -0.740 5.931 8.981 1.00 97.69 91 ASN A O 1
ATOM 743 N N . LYS A 1 92 ? -0.320 4.234 10.407 1.00 98.00 92 LYS A N 1
ATOM 744 C CA . LYS A 1 92 ? 1.144 4.259 10.279 1.00 98.00 92 LYS A CA 1
ATOM 745 C C . LYS A 1 92 ? 1.582 3.954 8.847 1.00 98.00 92 LYS A C 1
ATOM 747 O O . LYS A 1 92 ? 2.291 4.762 8.261 1.00 98.00 92 LYS A O 1
ATOM 752 N N . ILE A 1 93 ? 1.083 2.867 8.256 1.00 98.44 93 ILE A N 1
ATOM 753 C CA . ILE A 1 93 ? 1.384 2.505 6.859 1.00 98.44 93 ILE A CA 1
ATOM 754 C C . ILE A 1 93 ? 0.956 3.622 5.903 1.00 98.44 93 ILE A C 1
ATOM 756 O O . ILE A 1 93 ? 1.685 3.962 4.976 1.00 98.44 93 ILE A O 1
ATOM 760 N N . LEU A 1 94 ? -0.224 4.213 6.123 1.00 98.44 94 LEU A N 1
ATOM 761 C CA . LEU A 1 94 ? -0.702 5.329 5.308 1.00 98.44 94 LEU A CA 1
ATOM 762 C C . LEU A 1 94 ? 0.216 6.555 5.403 1.00 98.44 94 LEU A C 1
ATOM 764 O O . LEU A 1 94 ? 0.471 7.184 4.379 1.00 98.44 94 LEU A O 1
ATOM 768 N N . ALA A 1 95 ? 0.695 6.889 6.602 1.00 98.12 95 ALA A N 1
ATOM 769 C CA . ALA A 1 95 ? 1.616 8.000 6.810 1.00 98.12 95 ALA A CA 1
ATOM 770 C C . ALA A 1 95 ? 2.972 7.737 6.137 1.00 98.12 95 ALA A C 1
ATOM 772 O O . ALA A 1 95 ? 3.414 8.555 5.340 1.00 98.12 95 ALA A O 1
ATOM 773 N N . GLU A 1 96 ? 3.581 6.573 6.372 1.00 98.50 96 GLU A N 1
ATOM 774 C CA . GLU A 1 96 ? 4.869 6.187 5.770 1.00 98.50 96 GLU A CA 1
ATOM 775 C C . GLU A 1 96 ? 4.801 6.156 4.237 1.00 98.50 96 GLU A C 1
ATOM 777 O O . GLU A 1 96 ? 5.671 6.697 3.554 1.00 98.50 96 GLU A O 1
ATOM 782 N N . ALA A 1 97 ? 3.726 5.591 3.680 1.00 98.75 97 ALA A N 1
ATOM 783 C CA . ALA A 1 97 ? 3.507 5.583 2.239 1.00 98.75 97 ALA A CA 1
ATOM 784 C C . ALA A 1 97 ? 3.323 6.998 1.670 1.00 98.75 97 ALA A C 1
ATOM 786 O O . ALA A 1 97 ? 3.767 7.273 0.558 1.00 98.75 97 ALA A O 1
ATOM 787 N N . GLU A 1 98 ? 2.660 7.897 2.403 1.00 98.50 98 GLU A N 1
ATOM 788 C CA . GLU A 1 98 ? 2.473 9.284 1.979 1.00 98.50 98 GLU A CA 1
ATOM 789 C C . GLU A 1 98 ? 3.776 10.088 2.004 1.00 98.50 98 GLU A C 1
ATOM 791 O O . GLU A 1 98 ? 3.991 10.889 1.092 1.00 98.50 98 GLU A O 1
ATOM 796 N N . GLU A 1 99 ? 4.644 9.861 2.991 1.00 98.38 99 GLU A N 1
ATOM 797 C CA . GLU A 1 99 ? 5.966 10.492 3.050 1.00 98.38 99 GLU A CA 1
ATOM 798 C C . GLU A 1 99 ? 6.814 10.086 1.838 1.00 98.38 99 GLU A C 1
ATOM 800 O O . GLU A 1 99 ? 7.235 10.953 1.070 1.00 98.38 99 GLU A O 1
ATOM 805 N N . LEU A 1 100 ? 6.934 8.783 1.556 1.00 98.44 100 LEU A N 1
ATOM 806 C CA . LEU A 1 100 ? 7.663 8.293 0.376 1.00 98.44 100 LEU A CA 1
ATOM 807 C C . LEU A 1 100 ? 7.036 8.740 -0.949 1.00 98.44 100 LEU A C 1
ATOM 809 O O . LEU A 1 100 ? 7.736 8.979 -1.933 1.00 98.44 100 LEU A O 1
ATOM 813 N N . ARG A 1 101 ? 5.703 8.855 -1.010 1.00 98.50 101 ARG A N 1
ATOM 814 C CA . ARG A 1 101 ? 5.007 9.347 -2.208 1.00 98.50 101 ARG A CA 1
ATOM 815 C C . ARG A 1 101 ? 5.301 10.828 -2.465 1.00 98.50 101 ARG A C 1
ATOM 817 O O . ARG A 1 101 ? 5.323 11.260 -3.618 1.00 98.50 101 ARG A O 1
ATOM 824 N N . LYS A 1 102 ? 5.465 11.625 -1.406 1.00 98.06 102 LYS A N 1
ATOM 825 C CA . LYS A 1 102 ? 5.779 13.061 -1.485 1.00 98.06 102 LYS A CA 1
ATOM 826 C C . LYS A 1 102 ? 7.259 13.334 -1.715 1.00 98.06 102 LYS A C 1
ATOM 828 O O . LYS A 1 102 ? 7.583 14.382 -2.280 1.00 98.06 102 LYS A O 1
ATOM 833 N N . GLU A 1 103 ? 8.128 12.423 -1.296 1.00 97.81 103 GLU A N 1
ATOM 834 C CA . GLU A 1 103 ? 9.561 12.503 -1.531 1.00 97.81 103 GLU A CA 1
ATOM 835 C C . GLU A 1 103 ? 9.854 12.426 -3.033 1.00 97.81 103 GLU A C 1
ATOM 837 O O . GLU A 1 103 ? 9.664 11.403 -3.695 1.00 97.81 103 GLU A O 1
ATOM 842 N N . LYS A 1 104 ? 10.264 13.559 -3.608 1.00 96.75 104 LYS A N 1
ATOM 843 C CA . LYS A 1 104 ? 10.568 13.652 -5.036 1.00 96.75 104 LYS A CA 1
ATOM 844 C C . LYS A 1 104 ? 11.952 13.079 -5.295 1.00 96.75 104 LYS A C 1
ATOM 846 O O . LYS A 1 104 ? 12.922 13.512 -4.677 1.00 96.75 104 LYS A O 1
ATOM 851 N N . PHE A 1 105 ? 12.042 12.205 -6.294 1.00 95.31 105 PHE A N 1
ATOM 852 C CA . PHE A 1 105 ? 13.326 11.762 -6.820 1.00 95.31 105 PHE A CA 1
ATOM 853 C C . PHE A 1 105 ? 14.196 12.969 -7.211 1.00 95.31 105 PHE A C 1
ATOM 855 O O . PHE A 1 105 ? 13.722 13.923 -7.837 1.00 95.31 105 PHE A O 1
ATOM 862 N N . SER A 1 106 ? 15.476 12.908 -6.851 1.00 94.62 106 SER A N 1
ATOM 863 C CA . SER A 1 106 ? 16.453 13.970 -7.083 1.00 94.62 106 SER A CA 1
ATOM 864 C C . SER A 1 106 ? 17.786 13.360 -7.479 1.00 94.62 106 SER A C 1
ATOM 866 O O . SER A 1 106 ? 18.379 12.631 -6.695 1.00 94.62 106 SER A O 1
ATOM 868 N N . LYS A 1 107 ? 18.294 13.727 -8.656 1.00 90.19 107 LYS A N 1
ATOM 869 C CA . LYS A 1 107 ? 19.628 13.313 -9.124 1.00 90.19 107 LYS A CA 1
ATOM 870 C C . LYS A 1 107 ? 20.777 13.883 -8.299 1.00 90.19 107 LYS A C 1
ATOM 872 O O . LYS A 1 107 ? 21.889 13.373 -8.326 1.00 90.19 107 LYS A O 1
ATOM 877 N N . ALA A 1 108 ? 20.517 14.983 -7.596 1.00 93.44 108 ALA A N 1
ATOM 878 C CA . ALA A 1 108 ? 21.491 15.593 -6.702 1.00 93.44 108 ALA A CA 1
ATOM 879 C C . ALA A 1 108 ? 21.604 14.842 -5.367 1.00 93.44 108 ALA A C 1
ATOM 881 O O . ALA A 1 108 ? 22.517 15.125 -4.597 1.00 93.44 108 ALA A O 1
ATOM 882 N N . ASP A 1 109 ? 20.682 13.916 -5.085 1.00 96.00 109 ASP A N 1
ATOM 883 C CA . ASP A 1 109 ? 20.718 13.080 -3.894 1.00 96.00 109 ASP A CA 1
ATOM 884 C C . ASP A 1 109 ? 21.414 11.741 -4.212 1.00 96.00 109 ASP A C 1
ATOM 886 O O . ASP A 1 109 ? 20.881 10.935 -4.985 1.00 96.00 109 ASP A O 1
ATOM 890 N N . PRO A 1 110 ? 22.590 11.459 -3.617 1.00 95.94 110 PRO A N 1
ATOM 891 C CA . PRO A 1 110 ? 23.317 10.216 -3.866 1.00 95.94 110 PRO A CA 1
ATOM 892 C C . PRO A 1 110 ? 22.532 8.957 -3.485 1.00 95.94 110 PRO A C 1
ATOM 894 O O . PRO A 1 110 ? 22.740 7.900 -4.079 1.00 95.94 110 PRO A O 1
ATOM 897 N N . THR A 1 111 ? 21.630 9.042 -2.503 1.00 97.00 111 THR A N 1
ATOM 898 C CA . THR A 1 111 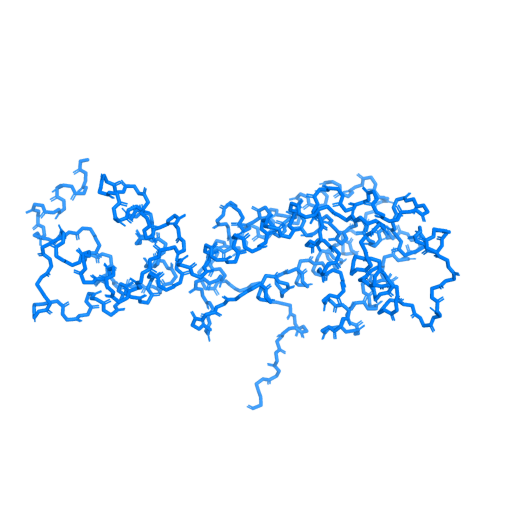? 20.817 7.900 -2.066 1.00 97.00 111 THR A CA 1
ATOM 899 C C . THR A 1 111 ? 19.729 7.568 -3.087 1.00 97.00 111 THR A C 1
ATOM 901 O O . THR A 1 111 ? 19.448 6.393 -3.338 1.00 97.00 111 THR A O 1
ATOM 904 N N . HIS A 1 112 ? 19.169 8.586 -3.744 1.00 96.06 112 HIS A N 1
ATOM 905 C CA . HIS A 1 112 ? 18.206 8.417 -4.828 1.00 96.06 112 HIS A CA 1
ATOM 906 C C . HIS A 1 112 ? 18.874 7.843 -6.079 1.00 96.06 112 HIS A C 1
ATOM 908 O O . HIS A 1 112 ? 18.377 6.866 -6.641 1.00 96.06 112 HIS A O 1
ATOM 914 N N . GLU A 1 113 ? 20.027 8.385 -6.478 1.00 94.50 113 GLU A N 1
ATOM 915 C CA . GLU A 1 113 ? 20.830 7.839 -7.583 1.00 94.50 113 GLU A CA 1
ATOM 916 C C . GLU A 1 113 ? 21.224 6.377 -7.318 1.00 94.50 113 GLU A C 1
ATOM 918 O O . GLU A 1 113 ? 21.072 5.526 -8.195 1.00 94.50 113 GLU A O 1
ATOM 923 N N . ALA A 1 114 ? 21.628 6.036 -6.089 1.00 96.62 114 ALA A N 1
ATOM 924 C CA . ALA A 1 114 ? 21.940 4.655 -5.718 1.00 96.62 114 ALA A CA 1
ATOM 925 C C . ALA A 1 114 ? 20.732 3.712 -5.865 1.00 96.62 114 ALA A C 1
ATOM 927 O O . ALA A 1 114 ? 20.886 2.595 -6.362 1.00 96.62 114 ALA A O 1
ATOM 928 N N . LYS A 1 115 ? 19.522 4.154 -5.496 1.00 97.38 115 LYS A N 1
ATOM 929 C CA . LYS A 1 115 ? 18.288 3.380 -5.723 1.00 97.38 115 LYS A CA 1
ATOM 930 C C . LYS A 1 115 ? 17.981 3.222 -7.211 1.00 97.38 115 LYS A C 1
ATOM 932 O O . LYS A 1 115 ? 17.514 2.163 -7.619 1.00 97.38 115 LYS A O 1
ATOM 937 N N . LEU A 1 116 ? 18.272 4.223 -8.038 1.00 95.69 116 LEU A N 1
ATOM 938 C CA . LEU A 1 116 ? 18.088 4.104 -9.483 1.00 95.69 116 LEU A CA 1
ATOM 939 C C . LEU A 1 116 ? 19.062 3.083 -10.097 1.00 95.69 116 LEU A C 1
ATOM 941 O O . LEU A 1 116 ? 18.651 2.233 -10.885 1.00 95.69 116 LEU A O 1
ATOM 945 N N . VAL A 1 117 ? 20.327 3.095 -9.673 1.00 96.56 117 VAL A N 1
ATOM 946 C CA . VAL A 1 117 ? 21.310 2.061 -10.044 1.00 96.56 117 VAL A CA 1
ATOM 947 C C . VAL A 1 117 ? 20.852 0.680 -9.567 1.00 96.56 117 VAL A C 1
ATOM 949 O O . VAL A 1 117 ? 20.940 -0.295 -10.311 1.00 96.56 117 VAL A O 1
ATOM 952 N N . GLN A 1 118 ? 20.319 0.584 -8.348 1.00 97.88 118 GLN A N 1
ATOM 953 C CA . GLN A 1 118 ? 19.772 -0.664 -7.824 1.00 97.88 118 GLN A CA 1
ATOM 954 C C . GLN A 1 118 ? 18.603 -1.167 -8.674 1.00 97.88 118 GLN A C 1
ATOM 956 O O . GLN A 1 118 ? 18.587 -2.347 -9.013 1.00 97.88 118 GLN A O 1
ATOM 961 N N . LEU A 1 119 ? 17.666 -0.291 -9.057 1.00 98.12 119 LEU A N 1
ATOM 962 C CA . LEU A 1 119 ? 16.564 -0.637 -9.954 1.00 98.12 119 LEU A CA 1
ATOM 963 C C . LEU A 1 119 ? 17.083 -1.236 -11.261 1.00 98.12 119 LEU A C 1
ATOM 965 O O . LEU A 1 119 ? 16.578 -2.264 -11.700 1.00 98.12 119 LEU A O 1
ATOM 969 N N . TRP A 1 120 ? 18.095 -0.617 -11.867 1.00 97.88 120 TRP A N 1
ATOM 970 C CA . TRP A 1 120 ? 18.707 -1.157 -13.075 1.00 97.88 120 TRP A CA 1
ATOM 971 C C . TRP A 1 120 ? 19.252 -2.570 -12.842 1.00 97.88 120 TRP A C 1
ATOM 973 O O . TRP A 1 120 ? 18.871 -3.507 -13.538 1.00 97.88 120 TRP A O 1
ATOM 983 N N . ASN A 1 121 ? 20.079 -2.743 -11.810 1.00 97.06 121 ASN A N 1
ATOM 984 C CA . ASN A 1 121 ? 20.772 -4.002 -11.535 1.00 97.06 121 ASN A CA 1
ATOM 985 C C . ASN A 1 121 ? 19.835 -5.171 -11.193 1.00 97.06 121 ASN A C 1
ATOM 987 O O . ASN A 1 121 ? 20.217 -6.322 -11.367 1.00 97.06 121 ASN A O 1
ATOM 991 N N . VAL A 1 122 ? 18.629 -4.909 -10.680 1.00 97.88 122 VAL A N 1
ATOM 992 C CA . VAL A 1 122 ? 17.671 -5.986 -10.369 1.00 97.88 122 VAL A CA 1
ATOM 993 C C . VAL A 1 122 ? 16.849 -6.434 -11.583 1.00 97.88 122 VAL A C 1
ATOM 995 O O . VAL A 1 122 ? 16.262 -7.513 -11.542 1.00 97.88 122 VAL A O 1
ATOM 998 N N . TYR A 1 123 ? 16.824 -5.647 -12.666 1.00 97.50 123 TYR A N 1
ATOM 999 C CA . TYR A 1 123 ? 16.113 -5.966 -13.914 1.00 97.50 123 TYR A CA 1
ATOM 1000 C C . TYR A 1 123 ? 17.037 -6.178 -15.126 1.00 97.50 123 TYR A C 1
ATOM 1002 O O . TYR A 1 123 ? 16.554 -6.563 -16.190 1.00 97.50 123 TYR A O 1
ATOM 1010 N N . SER A 1 124 ? 18.343 -5.948 -14.981 1.00 95.31 124 SER A N 1
ATOM 1011 C CA . SER A 1 124 ? 19.343 -6.073 -16.041 1.00 95.31 124 SER A CA 1
ATOM 1012 C C . SER A 1 124 ? 20.567 -6.843 -15.555 1.00 95.31 124 SER A C 1
ATOM 1014 O O . SER A 1 124 ? 21.113 -6.548 -14.495 1.00 95.31 124 SER A O 1
ATOM 1016 N N . ASP A 1 125 ? 21.055 -7.762 -16.390 1.00 93.31 125 ASP A N 1
ATOM 1017 C CA . ASP A 1 125 ? 22.299 -8.503 -16.148 1.00 93.31 125 ASP A CA 1
ATOM 1018 C C . ASP A 1 125 ? 23.558 -7.709 -16.551 1.00 93.31 125 ASP A C 1
ATOM 1020 O O . ASP A 1 125 ? 24.681 -8.110 -16.240 1.00 93.31 125 ASP A O 1
ATOM 1024 N N . VAL A 1 126 ? 23.396 -6.581 -17.255 1.00 94.25 126 VAL A N 1
ATOM 1025 C CA . VAL A 1 126 ? 24.505 -5.690 -17.627 1.00 94.25 126 VAL A CA 1
ATOM 1026 C C . VAL A 1 126 ? 24.589 -4.478 -16.694 1.00 94.25 126 VAL A C 1
ATOM 1028 O O . VAL A 1 126 ? 23.540 -3.963 -16.291 1.00 94.25 126 VAL A O 1
ATOM 1031 N N . PRO A 1 127 ? 25.801 -3.972 -16.380 1.00 93.38 127 PRO A N 1
ATOM 1032 C CA . PRO A 1 127 ? 25.969 -2.755 -15.586 1.00 93.38 127 PRO A CA 1
ATOM 1033 C C . PRO A 1 127 ? 25.264 -1.548 -16.211 1.00 93.38 127 PRO A C 1
ATOM 1035 O O . PRO A 1 127 ? 25.185 -1.447 -17.437 1.00 93.38 127 PRO A O 1
ATOM 1038 N N . LEU A 1 128 ? 24.795 -0.616 -15.374 1.00 95.00 128 LEU A N 1
ATOM 1039 C CA . LEU A 1 128 ? 24.181 0.629 -15.843 1.00 95.00 128 LEU A CA 1
ATOM 1040 C C . LEU A 1 128 ? 25.196 1.414 -16.694 1.00 95.00 128 LEU A C 1
ATOM 1042 O O . LEU A 1 128 ? 26.219 1.836 -16.149 1.00 95.00 128 LEU A O 1
ATOM 1046 N N . PRO A 1 129 ? 24.942 1.645 -17.997 1.00 91.38 129 PRO A N 1
ATOM 1047 C CA . PRO A 1 129 ? 25.943 2.270 -18.860 1.00 91.38 129 PRO A CA 1
ATOM 1048 C C . PRO A 1 129 ? 26.182 3.745 -18.521 1.00 91.38 129 PRO A C 1
ATOM 1050 O O . PRO A 1 129 ? 27.312 4.222 -18.531 1.00 91.38 129 PRO A O 1
ATOM 1053 N N . GLN A 1 130 ? 25.100 4.477 -18.255 1.00 91.94 130 GLN A N 1
ATOM 1054 C CA . GLN A 1 130 ? 25.095 5.908 -17.958 1.00 91.94 130 GLN A CA 1
ATOM 1055 C C . GLN A 1 130 ? 23.775 6.278 -17.270 1.00 91.94 130 GLN A C 1
ATOM 1057 O O . GLN A 1 130 ? 22.787 5.568 -17.413 1.00 91.94 130 GLN A O 1
ATOM 1062 N N . SER A 1 131 ? 23.720 7.406 -16.562 1.00 87.31 131 SER A N 1
ATOM 1063 C CA . SER A 1 131 ? 22.524 7.810 -15.799 1.00 87.31 131 SER A CA 1
ATOM 1064 C C . SER A 1 131 ? 21.324 8.230 -16.664 1.00 87.31 131 SER A C 1
ATOM 1066 O O . SER A 1 131 ? 20.201 8.292 -16.168 1.00 87.31 131 SER A O 1
ATOM 1068 N N . VAL A 1 132 ? 21.534 8.520 -17.953 1.00 91.94 132 VAL A N 1
ATOM 1069 C CA . VAL A 1 132 ? 20.494 8.928 -18.916 1.00 91.94 132 VAL A CA 1
ATOM 1070 C C . VAL A 1 132 ? 20.713 8.207 -20.237 1.00 91.94 132 VAL A C 1
ATOM 1072 O O . VAL A 1 132 ? 21.786 8.325 -20.815 1.00 91.94 132 VAL A O 1
ATOM 1075 N N . GLY A 1 133 ? 19.725 7.500 -20.780 1.00 94.50 133 GLY A N 1
ATOM 1076 C CA . GLY A 1 133 ? 19.873 6.845 -22.080 1.00 94.50 133 GLY A CA 1
ATOM 1077 C C . GLY A 1 133 ? 18.720 5.933 -22.481 1.00 94.50 133 GLY A C 1
ATOM 1078 O O . GLY A 1 133 ? 17.767 5.739 -21.733 1.00 94.50 133 GLY A O 1
ATOM 1079 N N . GLN A 1 134 ? 18.840 5.362 -23.683 1.00 95.88 134 GLN A N 1
ATOM 1080 C CA . GLN A 1 134 ? 17.816 4.520 -24.319 1.00 95.88 134 GLN A CA 1
ATOM 1081 C C . GLN A 1 134 ? 17.465 3.271 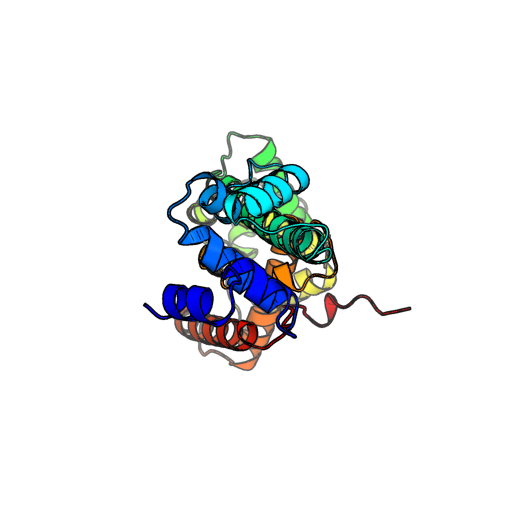-23.493 1.00 95.88 134 GLN A C 1
ATOM 1083 O O . GLN A 1 134 ? 16.334 2.801 -23.500 1.00 95.88 134 GLN A O 1
ATOM 1088 N N . HIS A 1 135 ? 18.410 2.787 -22.696 1.00 95.88 135 HIS A N 1
ATOM 1089 C CA . HIS A 1 135 ? 18.218 1.647 -21.812 1.00 95.88 135 HIS A CA 1
ATOM 1090 C C . HIS A 1 135 ? 17.068 1.854 -20.800 1.00 95.88 135 HIS A C 1
ATOM 1092 O O . HIS A 1 135 ? 16.367 0.903 -20.463 1.00 95.88 135 HIS A O 1
ATOM 1098 N N . TRP A 1 136 ? 16.790 3.096 -20.376 1.00 96.88 136 TRP A N 1
ATOM 1099 C CA . TRP A 1 136 ? 15.631 3.394 -19.528 1.00 96.88 136 TRP A CA 1
ATOM 1100 C C . TRP A 1 136 ? 14.306 3.270 -20.277 1.00 96.88 136 TRP A C 1
ATOM 1102 O O . TRP A 1 136 ? 13.351 2.696 -19.752 1.00 96.88 136 TRP A O 1
ATOM 1112 N N . THR A 1 137 ? 14.241 3.749 -21.518 1.00 96.31 137 THR A N 1
ATOM 1113 C CA . THR A 1 137 ? 13.060 3.543 -22.365 1.00 96.31 137 THR A CA 1
ATOM 1114 C C . THR A 1 137 ? 12.855 2.067 -22.707 1.00 96.31 137 THR A C 1
ATOM 1116 O O . THR A 1 137 ? 11.712 1.621 -22.759 1.00 96.31 137 THR A O 1
ATOM 1119 N N . ASP A 1 138 ? 13.929 1.283 -22.833 1.00 95.56 138 ASP A N 1
ATOM 1120 C CA . ASP A 1 138 ? 13.857 -0.166 -23.078 1.00 95.56 138 ASP A CA 1
ATOM 1121 C C . ASP A 1 138 ? 13.325 -0.930 -21.847 1.00 95.56 138 ASP A C 1
ATOM 1123 O O . ASP A 1 138 ? 12.529 -1.865 -21.977 1.00 95.56 138 ASP A O 1
ATOM 1127 N N . LEU A 1 139 ? 13.679 -0.475 -20.636 1.00 97.00 139 LEU A N 1
ATOM 1128 C CA . LEU A 1 139 ? 13.069 -0.925 -19.376 1.00 97.00 139 LEU A CA 1
ATOM 1129 C C . LEU A 1 139 ? 11.618 -0.420 -19.208 1.00 97.00 139 LEU A C 1
ATOM 1131 O O . LEU A 1 139 ? 10.894 -0.853 -18.313 1.00 97.00 139 LEU A O 1
ATOM 1135 N N . GLY A 1 140 ? 11.153 0.476 -20.080 1.00 97.25 140 GLY A N 1
ATOM 1136 C CA . GLY A 1 140 ? 9.767 0.927 -20.138 1.00 97.25 140 GLY A CA 1
ATOM 1137 C C . GLY A 1 140 ? 9.473 2.215 -19.375 1.00 97.25 140 GLY A C 1
ATOM 1138 O O . GLY A 1 140 ? 8.326 2.397 -18.971 1.00 97.25 140 GLY A O 1
ATOM 1139 N N . PHE A 1 141 ? 10.465 3.084 -19.162 1.00 97.56 141 PHE A N 1
ATOM 1140 C CA . PHE A 1 141 ? 10.256 4.488 -18.776 1.00 97.56 141 PHE A CA 1
ATOM 1141 C C . PHE A 1 141 ? 9.821 5.343 -19.979 1.00 97.56 141 PHE A C 1
ATOM 1143 O O . PHE A 1 141 ? 9.983 4.933 -21.129 1.00 97.56 141 PHE A O 1
ATOM 1150 N N . GLN A 1 142 ? 9.249 6.530 -19.739 1.00 94.00 142 GLN A N 1
ATOM 1151 C CA . GLN A 1 142 ? 8.725 7.376 -20.823 1.00 94.00 142 GLN A CA 1
ATOM 1152 C C . GLN A 1 142 ? 9.841 8.085 -21.606 1.00 94.00 142 GLN A C 1
ATOM 1154 O O . GLN A 1 142 ? 9.670 8.392 -22.787 1.00 94.00 142 GLN A O 1
ATOM 1159 N N . GLY A 1 143 ? 10.974 8.366 -20.962 1.00 93.06 143 GLY A N 1
ATOM 1160 C CA . GLY A 1 143 ? 12.097 9.072 -21.568 1.00 93.06 143 GLY A CA 1
ATOM 1161 C C . GLY A 1 143 ? 13.447 8.487 -21.179 1.00 93.06 143 GLY A C 1
ATOM 1162 O O . GLY A 1 143 ? 13.545 7.539 -20.406 1.00 93.06 143 GLY A O 1
ATOM 1163 N N . LEU A 1 144 ? 14.507 9.099 -21.711 1.00 95.00 144 LEU A N 1
ATOM 1164 C CA . LEU A 1 144 ? 15.892 8.707 -21.429 1.00 95.00 144 LEU A CA 1
ATOM 1165 C C . LEU A 1 144 ? 16.289 8.957 -19.967 1.00 95.00 144 LEU A C 1
ATOM 1167 O O . LEU A 1 144 ? 17.321 8.468 -19.522 1.00 95.00 144 LEU A O 1
ATOM 1171 N N . ASP A 1 145 ? 15.503 9.761 -19.250 1.00 93.12 145 ASP A N 1
ATOM 1172 C CA . ASP A 1 145 ? 15.690 10.100 -17.847 1.00 93.12 145 ASP A CA 1
ATOM 1173 C C . ASP A 1 145 ? 14.465 9.649 -17.026 1.00 93.12 145 ASP A C 1
ATOM 1175 O O . ASP A 1 145 ? 13.395 10.264 -17.137 1.00 93.12 145 ASP A O 1
ATOM 1179 N N . PRO A 1 146 ? 14.608 8.616 -16.177 1.00 92.50 146 PRO A N 1
ATOM 1180 C CA . PRO A 1 146 ? 13.501 8.040 -15.414 1.00 92.50 146 PRO A CA 1
ATOM 1181 C C . PRO A 1 146 ? 12.989 8.973 -14.309 1.00 92.50 146 PRO A C 1
ATOM 1183 O O . PRO A 1 146 ? 11.869 8.807 -13.824 1.00 92.50 146 PRO A O 1
ATOM 1186 N N . GLY A 1 147 ? 13.763 9.994 -13.911 1.00 89.94 147 GLY A N 1
ATOM 1187 C CA . GLY A 1 147 ? 13.407 10.871 -12.793 1.00 89.94 147 GLY A CA 1
ATOM 1188 C C . GLY A 1 147 ? 12.061 11.584 -12.970 1.00 89.94 147 GLY A C 1
ATOM 1189 O O . GLY A 1 147 ? 11.354 11.848 -11.995 1.00 89.94 147 GLY A O 1
ATOM 1190 N N . THR A 1 148 ? 11.660 11.861 -14.215 1.00 86.19 148 THR A N 1
ATOM 1191 C CA . THR A 1 148 ? 10.390 12.546 -14.510 1.00 86.19 148 THR A CA 1
ATOM 1192 C C . THR A 1 148 ? 9.156 11.652 -14.361 1.00 86.19 148 THR A C 1
ATOM 1194 O O . THR A 1 148 ? 8.052 12.174 -14.169 1.00 86.19 148 THR A O 1
ATOM 1197 N N . ASP A 1 149 ? 9.320 10.331 -14.385 1.00 92.88 149 ASP A N 1
ATOM 1198 C CA . ASP A 1 149 ? 8.216 9.373 -14.291 1.00 92.88 149 ASP A CA 1
ATOM 1199 C C . ASP A 1 149 ? 7.759 9.158 -12.839 1.00 92.88 149 ASP A C 1
ATOM 1201 O O . ASP A 1 149 ? 6.583 8.900 -12.572 1.00 92.88 149 ASP A O 1
ATOM 1205 N N . PHE A 1 150 ? 8.643 9.403 -11.866 1.00 93.19 150 PHE A N 1
ATOM 1206 C CA . PHE A 1 150 ? 8.326 9.304 -10.438 1.00 93.19 150 PHE A CA 1
ATOM 1207 C C . PHE A 1 150 ? 7.561 10.512 -9.876 1.00 93.19 150 PHE A C 1
ATOM 1209 O O . PHE A 1 150 ? 7.223 10.528 -8.700 1.00 93.19 150 PHE A O 1
ATOM 1216 N N . ARG A 1 151 ? 7.222 11.535 -10.674 1.00 88.31 151 ARG A N 1
ATOM 1217 C CA . ARG A 1 151 ? 6.601 12.783 -10.168 1.00 88.31 151 ARG A CA 1
ATOM 1218 C C . ARG A 1 151 ? 5.342 12.577 -9.319 1.00 88.31 151 ARG A C 1
ATOM 1220 O O . ARG A 1 151 ? 5.123 13.326 -8.372 1.00 88.31 151 ARG A O 1
ATOM 1227 N N . GLY A 1 152 ? 4.493 11.617 -9.690 1.00 92.12 152 GLY A N 1
ATOM 1228 C CA . GLY A 1 152 ? 3.232 11.363 -8.987 1.00 92.12 152 GLY A CA 1
ATOM 1229 C C . GLY A 1 152 ? 3.406 10.543 -7.710 1.00 92.12 152 GLY A C 1
ATOM 1230 O O . GLY A 1 152 ? 2.788 10.861 -6.692 1.00 92.12 152 GLY A O 1
ATOM 1231 N N . MET A 1 153 ? 4.231 9.496 -7.786 1.00 97.75 153 MET A N 1
ATOM 1232 C CA . MET A 1 153 ? 4.384 8.473 -6.746 1.00 97.75 153 MET A CA 1
ATOM 1233 C C . MET A 1 153 ? 5.702 8.551 -5.972 1.00 97.75 153 MET A C 1
ATOM 1235 O O . MET A 1 153 ? 5.924 7.716 -5.105 1.00 97.75 153 MET A O 1
ATOM 1239 N N . GLY A 1 154 ? 6.554 9.528 -6.266 1.00 97.56 154 GLY A N 1
ATOM 1240 C CA . GLY A 1 154 ? 7.806 9.778 -5.564 1.00 97.56 154 GLY A CA 1
ATOM 1241 C C . GLY A 1 154 ? 8.703 8.548 -5.456 1.00 97.56 154 GLY A C 1
ATOM 1242 O O . GLY A 1 154 ? 8.705 7.664 -6.321 1.00 97.56 154 GLY A O 1
ATOM 1243 N N . MET A 1 155 ? 9.429 8.491 -4.346 1.00 98.38 155 MET A N 1
ATOM 1244 C CA . MET A 1 155 ? 10.276 7.361 -3.980 1.00 98.38 155 MET A CA 1
ATOM 1245 C C . MET A 1 155 ? 9.478 6.077 -3.741 1.00 98.38 155 MET A C 1
ATOM 1247 O O . MET A 1 155 ? 9.997 5.002 -4.029 1.00 98.38 155 MET A O 1
ATOM 1251 N N . LEU A 1 156 ? 8.197 6.152 -3.351 1.00 98.75 156 LEU A N 1
ATOM 1252 C CA . LEU A 1 156 ? 7.348 4.960 -3.188 1.00 98.75 156 LEU A CA 1
ATOM 1253 C C . LEU A 1 156 ? 7.271 4.125 -4.479 1.00 98.75 156 LEU A C 1
ATOM 1255 O O . LEU A 1 156 ? 7.327 2.897 -4.420 1.00 98.75 156 LEU A O 1
ATOM 1259 N N . GLY A 1 157 ? 7.159 4.776 -5.644 1.00 98.44 157 GLY A N 1
ATOM 1260 C CA . GLY A 1 157 ? 7.119 4.088 -6.940 1.00 98.44 157 GLY A CA 1
ATOM 1261 C C . GLY A 1 157 ? 8.433 3.386 -7.287 1.00 98.44 157 GLY A C 1
ATOM 1262 O O . GLY A 1 157 ? 8.422 2.246 -7.751 1.00 98.44 157 GLY A O 1
ATOM 1263 N N . LEU A 1 158 ? 9.562 4.047 -7.022 1.00 98.44 158 LEU A N 1
ATOM 1264 C CA . LEU A 1 158 ? 10.896 3.485 -7.236 1.00 98.44 158 LEU A CA 1
ATOM 1265 C C . LEU A 1 158 ? 11.155 2.299 -6.297 1.00 98.44 158 LEU A C 1
ATOM 1267 O O . LEU A 1 158 ? 11.563 1.227 -6.743 1.00 98.44 158 LEU A O 1
ATOM 1271 N N . GLU A 1 159 ? 10.868 2.464 -5.008 1.00 98.69 159 GLU A N 1
ATOM 1272 C CA . GLU A 1 159 ? 11.082 1.421 -4.006 1.00 98.69 159 GLU A CA 1
ATOM 1273 C C . GLU A 1 159 ? 10.222 0.188 -4.251 1.00 98.69 159 GLU A C 1
ATOM 1275 O O . GLU A 1 159 ? 10.702 -0.927 -4.085 1.00 98.69 159 GLU A O 1
ATOM 1280 N N . GLN A 1 160 ? 8.980 0.360 -4.702 1.00 98.81 160 GLN A N 1
ATOM 1281 C CA . GLN A 1 160 ? 8.104 -0.765 -5.016 1.00 98.81 160 GLN A CA 1
ATOM 1282 C C . GLN A 1 160 ? 8.598 -1.592 -6.209 1.00 98.81 160 GLN A C 1
ATOM 1284 O O . GLN A 1 160 ? 8.606 -2.823 -6.127 1.00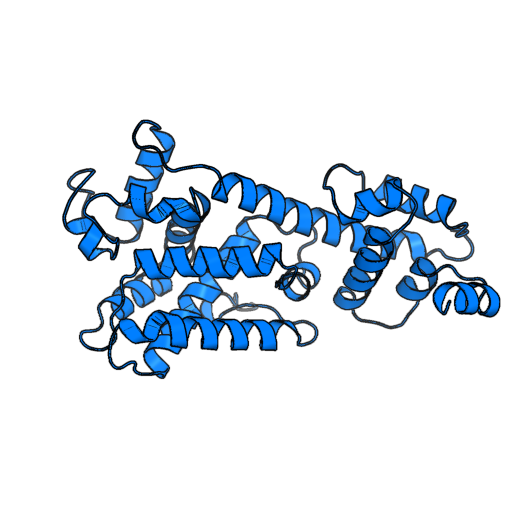 98.81 160 GLN A O 1
ATOM 1289 N N . LEU A 1 161 ? 9.077 -0.944 -7.277 1.00 98.75 161 LEU A N 1
ATOM 1290 C CA . LEU A 1 161 ? 9.685 -1.641 -8.416 1.00 98.75 161 LEU A CA 1
ATOM 1291 C C . LEU A 1 161 ? 10.903 -2.473 -7.989 1.00 98.75 161 LEU A C 1
ATOM 1293 O O . LEU A 1 161 ? 11.034 -3.627 -8.404 1.00 98.75 161 LEU A O 1
ATOM 1297 N N . ILE A 1 162 ? 11.770 -1.897 -7.148 1.00 98.75 162 ILE A N 1
ATOM 1298 C CA . ILE A 1 162 ? 12.955 -2.573 -6.598 1.00 98.75 162 ILE A CA 1
ATOM 1299 C C . ILE A 1 162 ? 12.535 -3.732 -5.691 1.00 98.75 162 ILE A C 1
ATOM 1301 O O . ILE A 1 162 ? 13.028 -4.849 -5.845 1.00 98.75 162 ILE A O 1
ATOM 1305 N N . TYR A 1 163 ? 11.606 -3.482 -4.764 1.00 98.81 163 TYR A N 1
ATOM 1306 C CA . TYR A 1 163 ? 11.125 -4.475 -3.808 1.00 98.81 163 TYR A CA 1
ATOM 1307 C C . TYR A 1 163 ? 10.589 -5.718 -4.517 1.00 98.81 163 TYR A C 1
ATOM 1309 O O . TYR A 1 163 ? 10.903 -6.835 -4.103 1.00 98.81 163 TYR A O 1
ATOM 1317 N N . PHE A 1 164 ? 9.823 -5.543 -5.600 1.00 98.75 164 PHE A N 1
ATOM 1318 C CA . PHE A 1 164 ? 9.278 -6.670 -6.350 1.00 98.75 164 PHE A CA 1
ATOM 1319 C C . PHE A 1 164 ? 10.378 -7.566 -6.927 1.00 98.75 164 PHE A C 1
ATOM 1321 O O . PHE A 1 164 ? 10.338 -8.774 -6.712 1.00 98.75 164 PHE A O 1
ATOM 1328 N N . ALA A 1 165 ? 11.397 -6.993 -7.572 1.00 98.50 165 ALA A N 1
ATOM 1329 C CA . ALA A 1 165 ? 12.490 -7.779 -8.144 1.00 98.50 165 ALA A CA 1
ATOM 1330 C C . ALA A 1 165 ? 13.410 -8.415 -7.099 1.00 98.50 165 ALA A C 1
ATOM 1332 O O . ALA A 1 165 ? 13.896 -9.522 -7.317 1.00 98.50 165 ALA A O 1
ATOM 1333 N N . LEU A 1 166 ? 13.632 -7.757 -5.959 1.00 98.25 166 LEU A N 1
ATOM 1334 C CA . LEU A 1 166 ? 14.423 -8.342 -4.875 1.00 98.25 166 LEU A CA 1
ATOM 1335 C C . LEU A 1 166 ? 13.692 -9.491 -4.176 1.00 98.25 166 LEU A C 1
ATOM 1337 O O . LEU A 1 166 ? 14.317 -10.483 -3.814 1.00 98.25 166 LEU A O 1
ATOM 1341 N N . THR A 1 167 ? 12.381 -9.350 -3.973 1.00 98.00 167 THR A N 1
ATOM 1342 C CA . THR A 1 167 ? 11.587 -10.320 -3.205 1.00 98.00 167 THR A CA 1
ATOM 1343 C C . THR A 1 167 ? 11.131 -11.491 -4.074 1.00 98.00 167 THR A C 1
ATOM 1345 O O . THR A 1 167 ? 11.134 -12.631 -3.620 1.00 98.00 167 THR A O 1
ATOM 1348 N N . TYR A 1 168 ? 10.770 -11.216 -5.329 1.00 98.06 168 TYR A N 1
ATOM 1349 C CA . TYR A 1 168 ? 10.187 -12.170 -6.273 1.00 98.06 168 TYR A CA 1
ATOM 1350 C C . TYR A 1 168 ? 10.886 -12.075 -7.640 1.00 98.06 168 TYR A C 1
ATOM 1352 O O . TYR A 1 168 ? 10.280 -11.670 -8.635 1.00 98.06 168 TYR A O 1
ATOM 1360 N N . PRO A 1 169 ? 12.191 -12.407 -7.723 1.00 97.62 169 PRO A N 1
ATOM 1361 C CA . PRO A 1 169 ? 12.986 -12.190 -8.933 1.00 97.62 169 PRO A CA 1
ATOM 1362 C C . PRO A 1 169 ? 12.478 -12.976 -10.147 1.00 97.62 169 PRO A C 1
ATOM 1364 O O . PRO A 1 169 ? 12.622 -12.517 -11.281 1.00 97.62 169 PRO A O 1
ATOM 1367 N N . ALA A 1 170 ? 11.895 -14.162 -9.942 1.00 97.75 170 ALA A N 1
ATOM 1368 C CA . ALA A 1 170 ? 11.345 -14.963 -11.032 1.00 97.75 170 ALA A CA 1
ATOM 1369 C C . ALA A 1 170 ? 10.100 -14.294 -11.634 1.00 97.75 170 ALA A C 1
ATOM 1371 O O . ALA A 1 17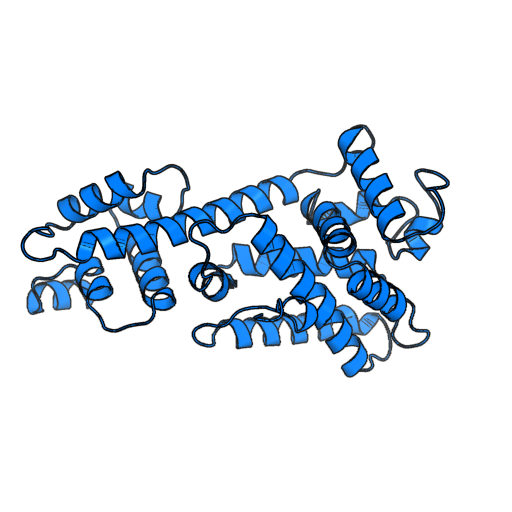0 ? 10.009 -14.127 -12.850 1.00 97.75 170 ALA A O 1
ATOM 1372 N N . GLU A 1 171 ? 9.187 -13.843 -10.782 1.00 98.25 171 GLU A N 1
ATOM 1373 C CA . GLU A 1 171 ? 7.940 -13.188 -11.157 1.00 98.25 171 GLU A CA 1
ATOM 1374 C C . GLU A 1 171 ? 8.185 -11.792 -11.728 1.00 98.25 171 GLU A C 1
ATOM 1376 O O . GLU A 1 171 ? 7.551 -11.410 -12.709 1.00 98.25 171 GLU A O 1
ATOM 1381 N N . ALA A 1 172 ? 9.143 -11.047 -11.179 1.00 98.38 172 ALA A N 1
ATOM 1382 C CA . ALA A 1 172 ? 9.547 -9.752 -11.710 1.00 98.38 172 ALA A CA 1
ATOM 1383 C C . ALA A 1 172 ? 10.126 -9.881 -13.129 1.00 98.38 172 ALA A C 1
ATOM 1385 O O . ALA A 1 172 ? 9.728 -9.134 -14.026 1.00 98.38 172 ALA A O 1
ATOM 1386 N N . ARG A 1 173 ? 10.990 -10.881 -13.377 1.00 98.06 173 ARG A N 1
ATOM 1387 C CA . ARG A 1 173 ? 11.481 -11.195 -14.732 1.00 98.06 173 ARG A CA 1
ATOM 1388 C C . ARG A 1 173 ? 10.366 -11.676 -15.656 1.00 98.06 173 ARG A C 1
ATOM 1390 O O . ARG A 1 173 ? 10.356 -11.305 -16.829 1.00 98.06 173 ARG A O 1
ATOM 1397 N N . GLN A 1 174 ? 9.419 -12.464 -15.147 1.00 98.12 174 GLN A N 1
ATOM 1398 C CA . GLN A 1 174 ? 8.250 -12.888 -15.916 1.00 98.12 174 GLN A CA 1
ATOM 1399 C C . GLN A 1 174 ? 7.421 -11.676 -16.360 1.00 98.12 174 GLN A C 1
ATOM 1401 O O . GLN A 1 174 ? 7.098 -11.563 -17.541 1.00 98.12 174 GLN A O 1
ATOM 1406 N N . VAL A 1 175 ? 7.108 -10.758 -15.442 1.00 98.50 175 VAL A N 1
ATOM 1407 C CA . VAL A 1 175 ? 6.358 -9.534 -15.751 1.00 98.50 175 VAL A CA 1
ATOM 1408 C C . VAL A 1 175 ? 7.121 -8.665 -16.752 1.00 98.50 175 VAL A C 1
ATOM 1410 O O . VAL A 1 175 ? 6.520 -8.212 -17.726 1.00 98.50 175 VAL A O 1
ATOM 1413 N N . LEU A 1 176 ? 8.436 -8.480 -16.573 1.00 98.50 176 LEU A N 1
ATOM 1414 C CA . LEU A 1 176 ? 9.261 -7.728 -17.522 1.00 98.50 176 LEU A CA 1
ATOM 1415 C C . LEU A 1 176 ? 9.220 -8.369 -18.920 1.00 98.50 176 LEU A C 1
ATOM 1417 O O . LEU A 1 176 ? 8.915 -7.693 -19.900 1.00 98.50 176 LEU A O 1
ATOM 1421 N N . SER A 1 177 ? 9.415 -9.685 -19.017 1.00 98.00 177 SER A N 1
ATOM 1422 C CA . SER A 1 177 ? 9.341 -10.423 -20.285 1.00 98.00 177 SER A CA 1
ATOM 1423 C C . SER A 1 177 ? 7.964 -10.304 -20.953 1.00 98.00 177 SER A C 1
ATOM 1425 O O . SER A 1 177 ? 7.873 -10.060 -22.156 1.00 98.00 177 SER A O 1
ATOM 1427 N N . GLN A 1 178 ? 6.880 -10.410 -20.178 1.00 97.94 178 GLN A N 1
ATOM 1428 C CA . GLN A 1 178 ? 5.511 -10.245 -20.677 1.00 97.94 178 GLN A CA 1
ATOM 1429 C C . GLN A 1 178 ? 5.232 -8.808 -21.146 1.00 97.94 178 GLN A C 1
ATOM 1431 O O . GLN A 1 178 ? 4.447 -8.609 -22.077 1.00 97.94 178 GLN A O 1
ATOM 1436 N N . SER A 1 179 ? 5.885 -7.808 -20.550 1.00 97.81 179 SER A N 1
ATOM 1437 C CA . SER A 1 179 ? 5.765 -6.408 -20.970 1.00 97.81 179 SER A CA 1
ATOM 1438 C C . SER A 1 179 ? 6.384 -6.151 -22.352 1.00 97.81 179 SER A C 1
ATOM 1440 O O . SER A 1 179 ? 5.921 -5.277 -23.079 1.00 97.81 179 SER A O 1
ATOM 1442 N N . HIS A 1 180 ? 7.358 -6.965 -22.773 1.00 96.81 180 HIS A N 1
ATOM 1443 C CA . HIS A 1 180 ? 7.970 -6.917 -24.106 1.00 96.81 180 HIS A CA 1
ATOM 1444 C C . HIS A 1 180 ? 7.244 -7.773 -25.157 1.00 96.81 180 HIS A C 1
ATOM 1446 O O . HIS A 1 180 ? 7.741 -7.940 -26.270 1.00 96.81 180 HIS A O 1
ATOM 1452 N N . HIS A 1 181 ? 6.062 -8.323 -24.848 1.00 95.62 181 HIS A N 1
ATOM 1453 C CA . HIS A 1 181 ? 5.315 -9.149 -25.799 1.00 95.62 181 HIS A CA 1
ATOM 1454 C C . HIS A 1 181 ? 5.040 -8.384 -27.116 1.00 95.62 181 HIS A C 1
ATOM 1456 O O . HIS A 1 181 ? 4.479 -7.288 -27.078 1.00 95.62 181 HIS A O 1
ATOM 1462 N N . PRO A 1 182 ? 5.312 -8.959 -28.305 1.00 92.50 182 PRO A N 1
ATOM 1463 C CA . PRO A 1 182 ? 5.305 -8.217 -29.575 1.00 92.50 182 PRO A CA 1
ATOM 1464 C C . PRO A 1 182 ? 3.943 -7.625 -29.962 1.00 92.50 182 PRO A C 1
ATOM 1466 O O . PRO A 1 182 ? 3.873 -6.678 -30.739 1.00 92.50 182 PRO A O 1
ATOM 1469 N N . LYS A 1 183 ? 2.848 -8.189 -29.439 1.00 92.81 183 LYS A N 1
ATOM 1470 C CA . LYS A 1 183 ? 1.474 -7.734 -29.717 1.00 92.81 183 LYS A CA 1
ATOM 1471 C C . LYS A 1 183 ? 0.755 -7.132 -28.509 1.00 92.81 183 LYS A C 1
ATOM 1473 O O . LYS A 1 183 ? -0.169 -6.350 -28.671 1.00 92.81 183 LYS A O 1
ATOM 1478 N N . TYR A 1 184 ? 1.152 -7.536 -27.308 1.00 94.06 184 TYR A N 1
ATOM 1479 C CA . TYR A 1 184 ? 0.436 -7.243 -26.057 1.00 94.06 184 TYR A CA 1
ATOM 1480 C C . TYR A 1 184 ? 1.378 -6.608 -25.038 1.00 94.06 184 TYR A C 1
ATOM 1482 O O . TYR A 1 184 ? 1.148 -6.694 -23.835 1.00 94.06 184 TYR A O 1
ATOM 1490 N N . GLY A 1 185 ? 2.478 -6.035 -25.515 1.00 94.69 185 GLY A N 1
ATOM 1491 C CA . GLY A 1 185 ? 3.454 -5.381 -24.674 1.00 94.69 185 GLY A CA 1
ATOM 1492 C C . GLY A 1 185 ? 2.914 -4.083 -24.089 1.00 94.69 185 GLY A C 1
ATOM 1493 O O . GLY A 1 185 ? 1.926 -3.513 -24.559 1.00 94.69 185 GLY A O 1
ATOM 1494 N N . PHE A 1 186 ? 3.578 -3.627 -23.041 1.00 96.88 186 PHE A N 1
ATOM 1495 C CA . PHE A 1 186 ? 3.322 -2.359 -22.380 1.00 96.88 186 PHE A CA 1
ATOM 1496 C C . PHE A 1 186 ? 4.623 -1.825 -21.781 1.00 96.88 186 PHE A C 1
ATOM 1498 O O . PHE A 1 186 ? 5.568 -2.570 -21.542 1.00 96.88 186 PHE A O 1
ATOM 1505 N N . SER A 1 187 ? 4.667 -0.527 -21.499 1.00 97.19 187 SER A N 1
ATOM 1506 C CA . SER A 1 187 ? 5.810 0.109 -20.843 1.00 97.19 187 SER A CA 1
ATOM 1507 C C . SER A 1 187 ? 5.907 -0.344 -19.382 1.00 97.19 187 SER A C 1
ATOM 1509 O O . SER A 1 187 ? 5.144 0.136 -18.542 1.00 97.19 187 SER A O 1
ATOM 1511 N N . PHE A 1 188 ? 6.809 -1.287 -19.082 1.00 98.44 188 PHE A N 1
ATOM 1512 C CA . PHE A 1 188 ? 6.932 -1.917 -17.762 1.00 98.44 188 PHE A CA 1
ATOM 1513 C C . PHE A 1 188 ? 7.015 -0.909 -16.613 1.00 98.44 188 PHE A C 1
ATOM 1515 O O . PHE A 1 188 ? 6.156 -0.940 -15.731 1.00 98.44 188 PHE A O 1
ATOM 1522 N N . ALA A 1 189 ? 7.985 0.011 -16.637 1.00 98.19 189 ALA A N 1
ATOM 1523 C CA . ALA A 1 189 ? 8.162 0.961 -15.541 1.00 98.19 189 ALA A CA 1
ATOM 1524 C C . ALA A 1 189 ? 6.943 1.886 -15.366 1.00 98.19 189 ALA A C 1
ATOM 1526 O O . ALA A 1 189 ? 6.472 2.073 -14.243 1.00 98.19 189 ALA A O 1
ATOM 1527 N N . ILE A 1 190 ? 6.362 2.395 -16.461 1.00 97.75 190 ILE A N 1
ATOM 1528 C CA . ILE A 1 190 ? 5.147 3.229 -16.404 1.00 97.75 190 ILE A CA 1
ATOM 1529 C C . ILE A 1 190 ? 3.959 2.466 -15.813 1.00 97.75 190 ILE A C 1
ATOM 1531 O O . ILE A 1 190 ? 3.255 2.992 -14.946 1.00 97.75 190 ILE A O 1
ATOM 1535 N N . VAL A 1 191 ? 3.729 1.225 -16.246 1.00 98.12 191 VAL A N 1
ATOM 1536 C CA . VAL A 1 191 ? 2.654 0.387 -15.699 1.00 98.12 191 VAL A CA 1
ATOM 1537 C C . VAL A 1 191 ? 2.917 0.054 -14.231 1.00 98.12 191 VAL A C 1
ATOM 1539 O O . VAL A 1 191 ? 1.995 0.151 -13.421 1.00 98.12 191 VAL A O 1
ATOM 1542 N N . GLY A 1 192 ? 4.162 -0.248 -13.864 1.00 98.62 192 GLY A N 1
ATOM 1543 C CA . GLY A 1 192 ? 4.578 -0.471 -12.483 1.00 98.62 192 GLY A CA 1
ATOM 1544 C C . GLY A 1 192 ? 4.273 0.727 -11.584 1.00 98.62 192 GLY A C 1
ATOM 1545 O O . GLY A 1 192 ? 3.537 0.586 -10.611 1.00 98.62 192 GLY A O 1
ATOM 1546 N N . ILE A 1 193 ? 4.728 1.930 -11.942 1.00 98.50 193 ILE A N 1
ATOM 1547 C CA . ILE A 1 193 ? 4.445 3.170 -11.189 1.00 98.50 193 ILE A CA 1
ATOM 1548 C C . ILE A 1 193 ? 2.934 3.443 -11.119 1.00 98.50 193 ILE A C 1
ATOM 1550 O O . ILE A 1 193 ? 2.396 3.924 -10.120 1.00 98.50 193 ILE A O 1
ATOM 1554 N N . ASN A 1 194 ? 2.202 3.104 -12.174 1.00 98.38 194 ASN A N 1
ATOM 1555 C CA . ASN A 1 194 ? 0.759 3.253 -12.199 1.00 98.38 194 ASN A CA 1
ATOM 1556 C C . ASN A 1 194 ? 0.023 2.246 -11.280 1.00 98.38 194 ASN A C 1
ATOM 1558 O O . ASN A 1 194 ? -1.056 2.566 -10.759 1.00 98.38 194 ASN A O 1
ATOM 1562 N N . MET A 1 195 ? 0.597 1.062 -11.040 1.00 98.69 195 MET A N 1
ATOM 1563 C CA . MET A 1 195 ? 0.117 0.121 -10.022 1.00 98.69 195 MET A CA 1
ATOM 1564 C C . MET A 1 195 ? 0.435 0.604 -8.605 1.00 98.69 195 MET A C 1
ATOM 1566 O O . MET A 1 195 ? -0.418 0.449 -7.728 1.00 98.69 195 MET A O 1
ATOM 1570 N N . THR A 1 196 ? 1.566 1.289 -8.391 1.00 98.81 196 THR A N 1
ATOM 1571 C CA . THR A 1 196 ? 1.829 2.022 -7.139 1.00 98.81 196 THR A CA 1
ATOM 1572 C C . THR A 1 196 ? 0.722 3.033 -6.854 1.00 98.81 196 THR A C 1
ATOM 1574 O O . THR A 1 196 ? 0.156 3.028 -5.760 1.00 98.81 196 THR A O 1
ATOM 1577 N N . GLU A 1 197 ? 0.332 3.840 -7.850 1.00 98.62 197 GLU A N 1
ATOM 1578 C CA . GLU A 1 197 ? -0.776 4.797 -7.695 1.00 98.62 197 GLU A CA 1
ATOM 1579 C C . GLU A 1 197 ? -2.086 4.102 -7.339 1.00 98.62 197 GLU A C 1
ATOM 1581 O O . GLU A 1 197 ? -2.800 4.555 -6.443 1.00 98.62 197 GLU A O 1
ATOM 1586 N N . MET A 1 198 ? -2.393 2.971 -7.982 1.00 98.62 198 MET A N 1
ATOM 1587 C CA . MET A 1 198 ? -3.598 2.213 -7.653 1.00 98.62 198 MET A CA 1
ATOM 1588 C C . MET A 1 198 ? -3.570 1.717 -6.202 1.00 98.62 198 MET A C 1
ATOM 1590 O O . MET A 1 198 ? -4.557 1.899 -5.483 1.00 98.62 198 MET A O 1
ATOM 1594 N N . GLY A 1 199 ? -2.460 1.110 -5.774 1.00 98.69 199 GLY A N 1
ATOM 1595 C CA . GLY A 1 199 ? -2.272 0.590 -4.419 1.00 98.69 199 GLY A CA 1
ATOM 1596 C C . GLY A 1 199 ? -2.390 1.685 -3.362 1.00 98.69 199 GLY A C 1
ATOM 1597 O O . GLY A 1 199 ? -3.188 1.557 -2.429 1.00 98.69 199 GLY A O 1
ATOM 1598 N N . TYR A 1 200 ? -1.696 2.807 -3.566 1.00 98.81 200 TYR A N 1
ATOM 1599 C CA . TYR A 1 200 ? -1.796 3.983 -2.705 1.00 98.81 200 TYR A CA 1
ATOM 1600 C C . TYR A 1 200 ? -3.234 4.519 -2.647 1.00 98.81 200 TYR A C 1
ATOM 1602 O O . TYR A 1 200 ? -3.777 4.734 -1.564 1.00 98.81 200 TYR A O 1
ATOM 1610 N N . THR A 1 201 ? -3.916 4.671 -3.786 1.00 98.56 201 THR A N 1
ATOM 1611 C CA . THR A 1 201 ? -5.302 5.162 -3.814 1.00 98.56 201 THR A CA 1
ATOM 1612 C C . THR A 1 201 ? -6.266 4.216 -3.083 1.00 98.56 201 THR A C 1
ATOM 1614 O O . THR A 1 201 ? -7.214 4.675 -2.434 1.00 98.56 201 THR A O 1
ATOM 1617 N N . LEU A 1 202 ? -6.052 2.897 -3.152 1.00 98.56 202 LEU A N 1
ATOM 1618 C CA . LEU A 1 202 ? -6.827 1.920 -2.381 1.00 98.56 202 LEU A CA 1
ATOM 1619 C C . LEU A 1 202 ? -6.557 2.040 -0.872 1.00 98.56 202 LEU A C 1
ATOM 1621 O O . LEU A 1 202 ? -7.513 1.983 -0.092 1.00 98.56 202 LEU A O 1
ATOM 1625 N N . LEU A 1 203 ? -5.302 2.252 -0.466 1.00 98.44 203 LEU A N 1
ATOM 1626 C CA . LEU A 1 203 ? -4.909 2.502 0.923 1.00 98.44 203 LEU A CA 1
ATOM 1627 C C . LEU A 1 203 ? -5.535 3.802 1.455 1.00 98.44 203 LEU A C 1
ATOM 1629 O O . LEU A 1 203 ? -6.288 3.784 2.430 1.00 98.44 203 LEU A O 1
ATOM 1633 N N . PHE A 1 204 ? -5.313 4.920 0.766 1.00 98.12 204 PHE A N 1
ATOM 1634 C CA . PHE A 1 204 ? -5.801 6.244 1.152 1.00 98.12 204 PHE A CA 1
ATOM 1635 C C . PHE A 1 204 ? -7.330 6.291 1.276 1.00 98.12 204 PHE A C 1
ATOM 1637 O O . PHE A 1 204 ? -7.878 6.840 2.229 1.00 98.12 204 PHE A O 1
ATOM 1644 N N . LYS A 1 205 ? -8.056 5.642 0.354 1.00 97.31 205 LYS A N 1
ATOM 1645 C CA . LYS A 1 205 ? -9.530 5.564 0.397 1.00 97.31 205 LYS A CA 1
ATOM 1646 C C . LYS A 1 205 ? -10.069 4.525 1.388 1.00 97.31 205 LYS A C 1
ATOM 1648 O O . LYS A 1 205 ? -11.271 4.251 1.377 1.00 97.31 205 LYS A O 1
ATOM 1653 N N . GLY A 1 206 ? -9.216 3.905 2.206 1.00 96.06 206 GLY A N 1
ATOM 1654 C CA . GLY A 1 206 ? -9.632 2.923 3.208 1.00 96.06 206 GLY A CA 1
ATOM 1655 C C . GLY A 1 206 ? -10.107 1.587 2.628 1.00 96.06 206 GLY A C 1
ATOM 1656 O O . GLY A 1 206 ? -10.753 0.809 3.330 1.00 96.06 206 GLY A O 1
ATOM 1657 N N . ARG A 1 207 ? -9.857 1.318 1.339 1.00 96.44 207 ARG A N 1
ATOM 1658 C CA . ARG A 1 207 ? -10.323 0.097 0.656 1.00 96.44 207 ARG A CA 1
ATOM 1659 C C . ARG A 1 207 ? -9.512 -1.128 1.065 1.00 96.44 207 ARG A C 1
ATOM 1661 O O . ARG A 1 207 ? -10.056 -2.226 1.035 1.00 96.44 207 ARG A O 1
ATOM 1668 N N . LEU A 1 208 ? -8.266 -0.937 1.498 1.00 97.25 208 LEU A N 1
ATOM 1669 C CA . LEU A 1 208 ? -7.404 -2.014 1.988 1.00 97.25 208 LEU A CA 1
ATOM 1670 C C . LEU A 1 208 ? -7.623 -2.359 3.469 1.00 97.25 208 LEU A C 1
ATOM 1672 O O . LEU A 1 208 ? -6.999 -3.293 3.958 1.00 97.25 208 LEU A O 1
ATOM 1676 N N . ARG A 1 209 ? -8.537 -1.689 4.192 1.00 94.94 209 ARG A N 1
ATOM 1677 C CA . ARG A 1 209 ? -8.836 -2.018 5.601 1.00 94.94 209 ARG A CA 1
ATOM 1678 C C . ARG A 1 209 ? -9.180 -3.492 5.803 1.00 94.94 209 ARG A C 1
ATOM 1680 O O . ARG A 1 209 ? -8.677 -4.101 6.735 1.00 94.94 209 ARG A O 1
ATOM 1687 N N . SER A 1 210 ? -10.002 -4.079 4.923 1.00 92.38 210 SER A N 1
ATOM 1688 C CA . SER A 1 210 ? -10.342 -5.512 4.999 1.00 92.38 210 SER A CA 1
ATOM 1689 C C . SER A 1 210 ? -9.098 -6.401 4.951 1.00 92.38 210 SER A C 1
ATOM 1691 O O . SER A 1 210 ? -9.021 -7.370 5.695 1.00 92.38 210 SER A O 1
ATOM 1693 N N . HIS A 1 211 ? -8.136 -6.048 4.095 1.00 94.88 211 HIS A N 1
ATOM 1694 C CA . HIS A 1 211 ? -6.893 -6.787 3.927 1.00 94.88 211 HIS A CA 1
ATOM 1695 C C . HIS A 1 211 ? -6.008 -6.654 5.172 1.00 94.88 211 HIS A C 1
ATOM 1697 O O . HIS A 1 211 ? -5.705 -7.657 5.807 1.00 94.88 211 HIS A O 1
ATOM 1703 N N . PHE A 1 212 ? -5.671 -5.424 5.575 1.00 95.81 212 PHE A N 1
ATOM 1704 C CA . PHE A 1 212 ? -4.753 -5.174 6.693 1.00 95.81 212 PHE A CA 1
ATOM 1705 C C . PHE A 1 212 ? -5.329 -5.584 8.057 1.00 95.81 212 PHE A C 1
ATOM 1707 O O . PHE A 1 212 ? -4.628 -6.180 8.871 1.00 95.81 212 PHE A O 1
ATOM 1714 N N . TYR A 1 213 ? -6.619 -5.339 8.318 1.00 94.31 213 TYR A N 1
ATOM 1715 C CA . TYR A 1 213 ? -7.262 -5.787 9.564 1.00 94.31 213 TYR A CA 1
ATOM 1716 C C . TYR A 1 213 ? -7.449 -7.304 9.619 1.00 94.31 213 TYR A C 1
ATOM 1718 O O . TYR A 1 213 ? -7.702 -7.838 10.694 1.00 94.31 213 TYR A O 1
ATOM 1726 N N . GLY A 1 214 ? -7.342 -7.986 8.476 1.00 92.00 214 GLY A N 1
ATOM 1727 C CA . GLY A 1 214 ? -7.379 -9.439 8.369 1.00 92.00 214 GLY A CA 1
ATOM 1728 C C . GLY A 1 214 ? -6.004 -10.099 8.401 1.00 92.00 214 GLY A C 1
ATOM 1729 O O . GLY A 1 214 ? -5.935 -11.319 8.289 1.00 92.00 214 GLY A O 1
ATOM 1730 N N . LEU A 1 215 ? -4.911 -9.334 8.521 1.00 91.75 215 LEU A N 1
ATOM 1731 C CA . LEU A 1 215 ? -3.584 -9.928 8.625 1.00 91.75 215 LEU A CA 1
ATOM 1732 C C . LEU A 1 215 ? -3.401 -10.599 9.992 1.00 91.75 215 LEU A C 1
ATOM 1734 O O . LEU A 1 215 ? -3.678 -10.002 11.040 1.00 91.75 215 LEU A O 1
ATOM 1738 N N . ASP A 1 216 ? -2.862 -11.818 9.957 1.00 88.00 216 ASP A N 1
ATOM 1739 C CA . ASP A 1 216 ? -2.365 -12.578 11.116 1.00 88.00 216 ASP A CA 1
ATOM 1740 C C . ASP A 1 216 ? -0.975 -12.077 11.556 1.00 88.00 216 ASP A C 1
ATOM 1742 O O . ASP A 1 216 ? -0.080 -12.850 11.882 1.00 88.00 216 ASP A O 1
ATOM 1746 N N . LYS A 1 217 ? -0.779 -10.758 11.506 1.00 87.19 217 LYS A N 1
ATOM 1747 C CA . LYS A 1 217 ? 0.422 -10.040 11.935 1.00 87.19 217 LYS A CA 1
ATOM 1748 C C . LYS A 1 217 ? -0.057 -8.924 12.870 1.00 87.19 217 LYS A C 1
ATOM 1750 O O . LYS A 1 217 ? -0.978 -8.203 12.478 1.00 87.19 217 LYS A O 1
ATOM 1755 N N . PRO A 1 218 ? 0.484 -8.801 14.097 1.00 76.38 218 PRO A N 1
ATOM 1756 C CA . PRO A 1 218 ? 0.036 -7.785 15.054 1.00 76.38 218 PRO A CA 1
ATOM 1757 C C . PRO A 1 218 ? 0.386 -6.368 14.586 1.00 76.38 218 PRO A C 1
ATOM 1759 O O . PRO A 1 218 ? -0.436 -5.462 14.713 1.00 76.38 218 PRO A O 1
ATOM 1762 N N . ASP A 1 219 ? 1.549 -6.217 13.947 1.00 88.31 219 ASP A N 1
ATOM 1763 C CA . ASP A 1 219 ? 2.081 -4.932 13.497 1.00 88.31 219 ASP A CA 1
ATOM 1764 C C . ASP A 1 219 ? 2.466 -4.955 12.013 1.00 88.31 219 ASP A C 1
ATOM 1766 O O . ASP A 1 219 ? 3.653 -5.004 11.693 1.00 88.31 219 ASP A O 1
ATOM 1770 N N . PRO A 1 220 ? 1.490 -4.960 11.082 1.00 94.19 220 PRO A N 1
ATOM 1771 C CA . PRO A 1 220 ? 1.779 -4.729 9.674 1.00 94.19 220 PRO A CA 1
ATOM 1772 C C . PRO A 1 220 ? 2.574 -3.436 9.444 1.00 94.19 220 PRO A C 1
ATOM 1774 O O . PRO A 1 220 ? 2.488 -2.482 10.209 1.00 94.19 220 PRO A O 1
ATOM 1777 N N . ASP A 1 221 ? 3.352 -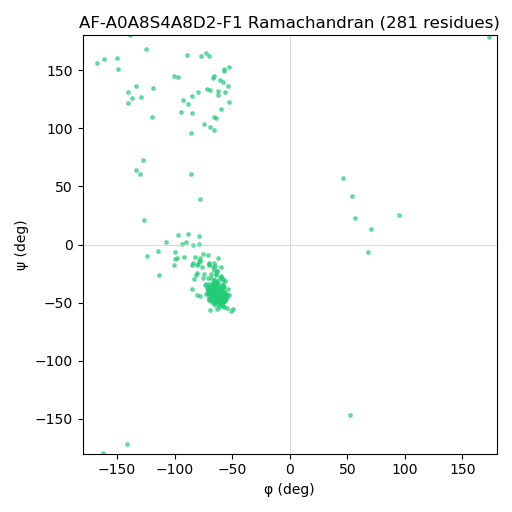3.372 8.382 1.00 95.81 221 ASP A N 1
ATOM 1778 C CA . ASP A 1 221 ? 4.227 -2.235 8.100 1.00 95.81 221 ASP A CA 1
ATOM 1779 C C . ASP A 1 221 ? 4.244 -1.931 6.596 1.00 95.81 221 ASP A C 1
ATOM 1781 O O . ASP A 1 221 ? 3.442 -2.454 5.815 1.00 95.81 221 ASP A O 1
ATOM 1785 N N . LEU A 1 222 ? 5.133 -1.032 6.180 1.00 97.44 222 LEU A N 1
ATOM 1786 C CA . LEU A 1 222 ? 5.276 -0.668 4.778 1.00 97.44 222 LEU A CA 1
ATOM 1787 C C . LEU A 1 222 ? 5.635 -1.870 3.878 1.00 97.44 222 LEU A C 1
ATOM 1789 O O . LEU A 1 222 ? 5.240 -1.892 2.711 1.00 97.44 222 LEU A O 1
ATOM 1793 N N . VAL A 1 223 ? 6.290 -2.910 4.412 1.00 97.38 223 VAL A N 1
ATOM 1794 C CA . VAL A 1 223 ? 6.581 -4.153 3.678 1.00 97.38 223 VAL A CA 1
ATOM 1795 C C . VAL A 1 223 ? 5.285 -4.835 3.253 1.00 97.38 223 VAL A C 1
ATOM 1797 O O . VAL A 1 223 ? 5.174 -5.280 2.112 1.00 97.38 223 VAL A O 1
ATOM 1800 N N . ASP A 1 224 ? 4.263 -4.846 4.110 1.00 97.56 224 ASP A N 1
ATOM 1801 C CA . ASP A 1 224 ? 2.948 -5.395 3.764 1.00 97.56 224 ASP A CA 1
ATOM 1802 C C . ASP A 1 224 ? 2.257 -4.581 2.648 1.00 97.56 224 ASP A C 1
ATOM 1804 O O . ASP A 1 224 ? 1.540 -5.141 1.816 1.00 97.56 224 ASP A O 1
ATOM 1808 N N . LEU A 1 225 ? 2.508 -3.269 2.551 1.00 98.44 225 LEU A N 1
ATOM 1809 C CA . LEU A 1 225 ? 2.053 -2.475 1.403 1.00 98.44 225 LEU A CA 1
ATOM 1810 C C . LEU A 1 225 ? 2.828 -2.821 0.122 1.00 98.44 225 LEU A C 1
ATOM 1812 O O . LEU A 1 225 ? 2.226 -2.888 -0.952 1.00 98.44 225 LEU A O 1
ATOM 1816 N N . HIS A 1 226 ? 4.137 -3.064 0.212 1.00 98.56 226 HIS A N 1
ATOM 1817 C CA . HIS A 1 226 ? 4.919 -3.542 -0.929 1.00 98.56 226 HIS A CA 1
ATOM 1818 C C . HIS A 1 226 ? 4.455 -4.932 -1.400 1.00 98.56 226 HIS A C 1
ATOM 1820 O O . HIS A 1 226 ? 4.400 -5.185 -2.600 1.00 98.56 226 HIS A O 1
ATOM 1826 N N . GLN A 1 227 ? 4.009 -5.800 -0.491 1.00 98.19 227 GLN A N 1
ATOM 1827 C CA . GLN A 1 227 ? 3.385 -7.081 -0.839 1.00 98.19 227 GLN A CA 1
ATOM 1828 C C . GLN A 1 227 ? 2.074 -6.903 -1.619 1.00 98.19 227 GLN A C 1
ATOM 1830 O O . GLN A 1 227 ? 1.853 -7.583 -2.625 1.00 98.19 227 GLN A O 1
ATOM 1835 N N . VAL A 1 228 ? 1.232 -5.937 -1.231 1.00 98.38 228 VAL A N 1
ATOM 1836 C CA . VAL A 1 228 ? 0.047 -5.561 -2.024 1.00 98.38 228 VAL A CA 1
ATOM 1837 C C . VAL A 1 228 ? 0.450 -5.045 -3.409 1.00 98.38 228 VAL A C 1
ATOM 1839 O O . VAL A 1 228 ? -0.232 -5.333 -4.390 1.00 98.38 228 VAL A O 1
ATOM 1842 N N . TYR A 1 229 ? 1.552 -4.303 -3.523 1.00 98.81 229 TYR A N 1
ATOM 1843 C CA . TYR A 1 229 ? 2.060 -3.860 -4.821 1.00 98.81 229 TYR A CA 1
ATOM 1844 C C . TYR A 1 229 ? 2.483 -5.029 -5.721 1.00 98.81 229 TYR A C 1
ATOM 1846 O O . TYR A 1 229 ? 2.064 -5.065 -6.879 1.00 98.81 229 TYR A O 1
ATOM 1854 N N . CYS A 1 230 ? 3.243 -5.996 -5.194 1.00 98.75 230 CYS A N 1
ATOM 1855 C CA . CYS A 1 230 ? 3.657 -7.187 -5.943 1.00 98.75 230 CYS A CA 1
ATOM 1856 C C . CYS A 1 230 ? 2.440 -7.936 -6.503 1.00 98.75 230 CYS A C 1
ATOM 1858 O O . CYS A 1 230 ? 2.406 -8.252 -7.692 1.00 98.75 230 CYS A O 1
ATOM 1860 N N . TYR A 1 231 ? 1.408 -8.126 -5.670 1.00 98.62 231 TYR A N 1
ATOM 1861 C CA . TYR A 1 231 ? 0.117 -8.670 -6.093 1.00 98.62 231 TYR A CA 1
ATOM 1862 C C . TYR A 1 231 ? -0.482 -7.860 -7.251 1.00 98.62 231 TYR A C 1
ATOM 1864 O O . TYR A 1 231 ? -0.807 -8.406 -8.302 1.00 98.62 231 TYR A O 1
ATOM 1872 N N . LEU A 1 232 ? -0.625 -6.540 -7.084 1.00 98.81 232 LEU A N 1
ATOM 1873 C CA . LEU A 1 232 ? -1.286 -5.689 -8.076 1.00 98.81 232 LEU A CA 1
ATOM 1874 C C . LEU A 1 232 ? -0.564 -5.705 -9.424 1.00 98.81 232 LEU A C 1
ATOM 1876 O O . LEU A 1 232 ? -1.230 -5.810 -10.450 1.00 98.81 232 LEU A O 1
ATOM 1880 N N . LEU A 1 233 ? 0.767 -5.607 -9.433 1.00 98.81 233 LEU A N 1
ATOM 1881 C CA . LEU A 1 233 ? 1.545 -5.599 -10.669 1.00 98.81 233 LEU A CA 1
ATOM 1882 C C . LEU A 1 233 ? 1.509 -6.955 -11.375 1.00 98.81 233 LEU A C 1
ATOM 1884 O O . LEU A 1 233 ? 1.285 -7.008 -12.589 1.00 98.81 233 LEU A O 1
ATOM 1888 N N . TYR A 1 234 ? 1.664 -8.048 -10.631 1.00 98.69 234 TYR A N 1
ATOM 1889 C CA . TYR A 1 234 ? 1.603 -9.382 -11.212 1.00 98.69 234 TYR A CA 1
ATOM 1890 C C . TYR A 1 234 ? 0.209 -9.701 -11.767 1.00 98.69 234 TYR A C 1
ATOM 1892 O O . TYR A 1 234 ? 0.076 -10.038 -12.946 1.00 98.69 234 TYR A O 1
ATOM 1900 N N . GLU A 1 235 ? -0.841 -9.530 -10.960 1.00 98.44 235 GLU A N 1
ATOM 1901 C CA . GLU A 1 235 ? -2.220 -9.831 -11.362 1.00 98.44 235 GLU A CA 1
ATOM 1902 C C . GLU A 1 235 ? -2.709 -8.909 -12.477 1.00 98.44 235 GLU A C 1
ATOM 1904 O O . GLU A 1 235 ? -3.428 -9.354 -13.373 1.00 98.44 235 GLU A O 1
ATOM 1909 N N . PHE A 1 236 ? -2.303 -7.633 -12.476 1.00 98.69 236 PHE A N 1
ATOM 1910 C CA . PHE A 1 236 ? -2.611 -6.744 -13.592 1.00 98.69 236 PHE A CA 1
ATOM 1911 C C . PHE A 1 236 ? -1.960 -7.237 -14.883 1.00 98.69 236 PHE A C 1
ATOM 1913 O O . PHE A 1 236 ? -2.604 -7.212 -15.929 1.00 98.69 236 PHE A O 1
ATOM 1920 N N . THR A 1 237 ? -0.719 -7.724 -14.817 1.00 98.38 237 THR A N 1
ATOM 1921 C CA . THR A 1 237 ? -0.015 -8.265 -15.985 1.00 98.38 237 THR A CA 1
ATOM 1922 C C . THR A 1 237 ? -0.723 -9.506 -16.525 1.00 98.38 237 THR A C 1
ATOM 1924 O O . THR A 1 237 ? -1.005 -9.567 -17.722 1.00 98.38 237 THR A O 1
ATOM 1927 N N . GLN A 1 238 ? -1.104 -10.457 -15.664 1.00 97.88 238 GLN A N 1
ATOM 1928 C CA . GLN A 1 238 ? -1.852 -11.642 -16.106 1.00 97.88 238 GLN A CA 1
ATOM 1929 C C . GLN A 1 238 ? -3.223 -11.259 -16.685 1.00 97.88 238 GLN A C 1
ATOM 1931 O O . GLN A 1 238 ? -3.613 -11.737 -17.753 1.00 97.88 238 GLN A O 1
ATOM 1936 N N . PHE A 1 239 ? -3.930 -10.333 -16.031 1.00 98.31 239 PHE A N 1
ATOM 1937 C CA . PHE A 1 239 ? -5.195 -9.793 -16.521 1.00 98.31 239 PHE A CA 1
ATOM 1938 C C . PHE A 1 239 ? -5.041 -9.129 -17.897 1.00 98.31 239 PHE A C 1
ATOM 1940 O O . PHE A 1 239 ? -5.810 -9.433 -18.809 1.00 98.31 239 PHE A O 1
ATOM 1947 N N . TRP A 1 240 ? -4.032 -8.277 -18.078 1.00 98.19 240 TRP A N 1
ATOM 1948 C CA . TRP A 1 240 ? -3.733 -7.604 -19.341 1.00 98.19 240 TRP A CA 1
ATOM 1949 C C . TRP A 1 240 ? -3.515 -8.605 -20.478 1.00 98.19 240 TRP A C 1
ATOM 1951 O O . TRP A 1 240 ? -4.160 -8.498 -21.520 1.00 98.19 240 TRP A O 1
ATOM 1961 N N . GLN A 1 241 ? -2.687 -9.630 -20.254 1.00 96.75 241 GLN A N 1
ATOM 1962 C CA . GLN A 1 241 ? -2.449 -10.680 -21.250 1.00 96.75 241 GLN A CA 1
ATOM 1963 C C . GLN A 1 241 ? -3.730 -11.467 -21.572 1.00 96.75 241 GLN A C 1
ATOM 1965 O O . GLN A 1 241 ? -3.993 -11.784 -22.734 1.00 96.75 241 GLN A O 1
ATOM 1970 N N . SER A 1 242 ? -4.567 -11.739 -20.564 1.00 97.12 242 SER A N 1
ATOM 1971 C CA . SER A 1 242 ? -5.833 -12.460 -20.747 1.00 97.12 242 SER A CA 1
ATOM 1972 C C . SER A 1 242 ? -6.863 -11.680 -21.575 1.00 97.12 242 SER A C 1
ATOM 1974 O O . SER A 1 242 ? -7.615 -12.278 -22.345 1.00 97.12 242 SER A O 1
ATOM 1976 N N . GLU A 1 243 ? -6.869 -10.347 -21.470 1.00 97.38 243 GLU A N 1
ATOM 1977 C CA . GLU A 1 243 ? -7.796 -9.478 -22.204 1.00 97.38 243 GLU A CA 1
ATOM 1978 C C . GLU A 1 243 ? -7.382 -9.280 -23.668 1.00 97.38 243 GLU A C 1
ATOM 1980 O O . GLU A 1 243 ? -8.203 -8.821 -24.462 1.00 97.38 243 GLU A O 1
ATOM 1985 N N . LYS A 1 244 ? -6.141 -9.644 -24.035 1.00 95.06 244 LYS A N 1
ATOM 1986 C CA . LYS A 1 244 ? -5.583 -9.535 -25.395 1.00 95.06 244 LYS A CA 1
ATOM 1987 C C . LYS A 1 244 ? -5.880 -8.168 -26.042 1.00 95.06 244 LYS A C 1
ATOM 1989 O O . LYS A 1 244 ? -6.512 -8.133 -27.106 1.00 95.06 244 LYS A O 1
ATOM 1994 N N . PRO A 1 245 ? -5.463 -7.053 -25.411 1.00 95.06 245 PRO A N 1
ATOM 1995 C CA . PRO A 1 245 ? -5.750 -5.712 -25.906 1.00 95.06 245 PRO A CA 1
ATOM 1996 C C . PRO A 1 245 ? -5.222 -5.522 -27.323 1.00 95.06 245 PRO A C 1
ATOM 1998 O O . PRO A 1 245 ? -4.237 -6.142 -27.730 1.00 95.06 245 PRO A O 1
ATOM 2001 N N . ARG A 1 246 ? -5.886 -4.658 -28.087 1.00 90.94 246 ARG A N 1
ATOM 2002 C CA . ARG A 1 246 ? -5.466 -4.325 -29.452 1.00 90.94 246 ARG A CA 1
ATOM 2003 C C . ARG A 1 246 ? -4.135 -3.588 -29.456 1.00 90.94 246 ARG A C 1
ATOM 2005 O O . ARG A 1 246 ? -3.288 -3.885 -30.291 1.00 90.94 246 ARG A O 1
ATOM 2012 N N . ASP A 1 247 ? -3.985 -2.651 -28.528 1.00 90.88 247 ASP A N 1
ATOM 2013 C CA . ASP A 1 247 ? -2.812 -1.807 -28.359 1.00 90.88 247 ASP A CA 1
ATOM 2014 C C . ASP A 1 247 ? -2.805 -1.159 -26.959 1.00 90.88 247 ASP A C 1
ATOM 2016 O O . ASP A 1 247 ? -3.700 -1.362 -26.129 1.00 90.88 247 ASP A O 1
ATOM 2020 N N . ILE A 1 248 ? -1.774 -0.355 -26.699 1.00 90.94 248 ILE A N 1
ATOM 2021 C CA . ILE A 1 248 ? -1.566 0.332 -25.423 1.00 90.94 248 ILE A CA 1
ATOM 2022 C C . ILE A 1 248 ? -2.645 1.381 -25.099 1.00 90.94 248 ILE A C 1
ATOM 2024 O O . ILE A 1 248 ? -2.824 1.729 -23.932 1.00 90.94 248 ILE A O 1
ATOM 2028 N N . MET A 1 249 ? -3.425 1.858 -26.076 1.00 92.44 249 MET A N 1
ATOM 2029 C CA . MET A 1 249 ? -4.486 2.850 -25.846 1.00 92.44 249 MET A CA 1
ATOM 2030 C C . MET A 1 249 ? -5.629 2.279 -24.998 1.00 92.44 249 MET A C 1
ATOM 2032 O O . MET A 1 249 ? -6.382 3.026 -24.368 1.00 92.44 249 MET A O 1
ATOM 2036 N N . GLU A 1 250 ? -5.740 0.951 -24.914 1.00 95.56 250 GLU A N 1
ATOM 2037 C CA . GLU A 1 250 ? -6.705 0.277 -24.045 1.00 95.56 250 GLU A CA 1
ATOM 2038 C C . GLU A 1 250 ? -6.316 0.289 -22.560 1.00 95.56 250 GLU A C 1
ATOM 2040 O O . GLU A 1 250 ? -7.145 -0.065 -21.712 1.00 95.56 250 GLU A O 1
ATOM 2045 N N . PHE A 1 251 ? -5.099 0.737 -22.224 1.00 96.00 251 PHE A N 1
ATOM 2046 C CA . PHE A 1 251 ? -4.570 0.759 -20.860 1.00 96.00 251 PHE A CA 1
ATOM 2047 C C . PHE A 1 251 ? -5.538 1.379 -19.858 1.00 96.00 251 PHE A C 1
ATOM 2049 O O . PHE A 1 251 ? -5.941 0.715 -18.906 1.00 96.00 251 PHE A O 1
ATOM 2056 N N . SER A 1 252 ? -5.996 2.610 -20.093 1.00 96.38 252 SER A N 1
ATOM 2057 C CA . SER A 1 252 ? -6.893 3.310 -19.163 1.00 96.38 252 SER A CA 1
ATOM 2058 C C . SER A 1 252 ? -8.191 2.537 -18.899 1.00 96.38 252 SER A C 1
ATOM 2060 O O . SER A 1 252 ? -8.647 2.446 -17.756 1.00 96.38 252 SER A O 1
ATOM 2062 N N . ARG A 1 253 ? -8.775 1.934 -19.944 1.00 97.75 253 ARG A N 1
ATOM 2063 C CA . ARG A 1 253 ? -10.019 1.155 -19.854 1.00 97.75 253 ARG A CA 1
ATOM 2064 C C . ARG A 1 253 ? -9.806 -0.136 -19.064 1.00 97.75 253 ARG A C 1
ATOM 2066 O O . ARG A 1 253 ? -10.593 -0.442 -18.165 1.00 97.75 253 ARG A O 1
ATOM 2073 N N . LEU A 1 254 ? -8.761 -0.892 -19.400 1.00 98.25 254 LEU A N 1
ATOM 2074 C CA . LEU A 1 254 ? -8.455 -2.175 -18.770 1.00 98.25 254 LEU A CA 1
ATOM 2075 C C . LEU A 1 254 ? -7.991 -2.002 -17.329 1.00 98.25 254 LEU A C 1
ATOM 2077 O O . LEU A 1 254 ? -8.467 -2.709 -16.444 1.00 98.25 254 LEU A O 1
ATOM 2081 N N . ARG A 1 255 ? -7.172 -0.991 -17.061 1.00 98.19 255 ARG A N 1
ATOM 2082 C CA . ARG A 1 255 ? -6.786 -0.597 -15.711 1.00 98.19 255 ARG A CA 1
ATOM 2083 C C . ARG A 1 255 ? -7.996 -0.287 -14.834 1.00 98.19 255 ARG A C 1
ATOM 2085 O O . ARG A 1 255 ? -8.082 -0.764 -13.704 1.00 98.19 255 ARG A O 1
ATOM 2092 N N . GLU A 1 256 ? -8.954 0.492 -15.333 1.00 98.19 256 GLU A N 1
ATOM 2093 C CA . GLU A 1 256 ? -10.166 0.811 -14.575 1.00 98.19 256 GLU A CA 1
ATOM 2094 C C . GLU A 1 256 ? -11.043 -0.431 -14.349 1.00 98.19 256 GLU A C 1
ATOM 2096 O O . GLU A 1 256 ? -11.597 -0.608 -13.260 1.00 98.19 256 GLU A O 1
ATOM 2101 N N . LYS A 1 257 ? -11.137 -1.327 -15.341 1.00 98.56 257 LYS A N 1
ATOM 2102 C CA . LYS A 1 257 ? -11.810 -2.627 -15.193 1.00 98.56 257 LYS A CA 1
ATOM 2103 C C . LYS A 1 257 ? -11.137 -3.475 -14.106 1.00 98.56 257 LYS A C 1
ATOM 2105 O O . LYS A 1 257 ? -11.827 -3.950 -13.204 1.00 98.56 257 LYS A O 1
ATOM 2110 N N . PHE A 1 258 ? -9.810 -3.587 -14.127 1.00 98.62 258 PHE A N 1
ATOM 2111 C CA . PHE A 1 258 ? -9.032 -4.287 -13.106 1.00 98.62 258 PHE A CA 1
ATOM 2112 C C . PHE A 1 258 ? -9.246 -3.680 -11.713 1.00 98.62 258 PHE A C 1
ATOM 2114 O O . PHE A 1 258 ? -9.613 -4.387 -10.776 1.00 98.62 258 PHE A O 1
ATOM 2121 N N . ARG A 1 259 ? -9.158 -2.349 -11.582 1.00 98.44 259 ARG A N 1
ATOM 2122 C CA . ARG A 1 259 ? -9.417 -1.639 -10.319 1.00 98.44 259 ARG A CA 1
ATOM 2123 C C . ARG A 1 259 ? -10.800 -1.958 -9.750 1.00 98.44 259 ARG A C 1
ATOM 2125 O O . ARG A 1 259 ? -10.933 -2.179 -8.545 1.00 98.44 259 ARG A O 1
ATOM 2132 N N . LYS A 1 260 ? -11.839 -1.986 -10.593 1.00 98.12 260 LYS A N 1
ATOM 2133 C CA . LYS A 1 260 ? -13.204 -2.360 -10.178 1.00 98.12 260 LYS A CA 1
ATOM 2134 C C . LYS A 1 260 ? -13.275 -3.811 -9.695 1.00 98.12 260 LYS A C 1
ATOM 2136 O O . LYS A 1 260 ? -13.951 -4.065 -8.698 1.00 98.12 260 LYS A O 1
ATOM 2141 N N . ASN A 1 261 ? -12.559 -4.732 -10.342 1.00 97.50 261 ASN A N 1
ATOM 2142 C CA . ASN A 1 261 ? -12.474 -6.130 -9.912 1.00 97.50 261 ASN A CA 1
ATOM 2143 C C . ASN A 1 261 ? -11.821 -6.246 -8.527 1.00 97.50 261 ASN A C 1
ATOM 2145 O O . ASN A 1 261 ? -12.415 -6.845 -7.631 1.00 97.50 261 ASN A O 1
ATOM 2149 N N . ILE A 1 262 ? -10.680 -5.582 -8.310 1.00 97.62 262 ILE A N 1
ATOM 2150 C CA . ILE A 1 262 ? -10.004 -5.546 -7.003 1.00 97.62 262 ILE A CA 1
ATOM 2151 C C . ILE A 1 262 ? -10.911 -4.942 -5.926 1.00 97.62 262 ILE A C 1
ATOM 2153 O O . ILE A 1 262 ? -11.074 -5.509 -4.848 1.00 97.62 262 ILE A O 1
ATOM 2157 N N . GLN A 1 263 ? -11.589 -3.829 -6.217 1.00 96.06 263 GLN A N 1
ATOM 2158 C CA . GLN A 1 263 ? -12.527 -3.220 -5.268 1.00 96.06 263 GLN A CA 1
ATOM 2159 C C . GLN A 1 263 ? -13.729 -4.108 -4.948 1.00 96.06 263 GLN A C 1
ATOM 2161 O O . GLN A 1 263 ? -14.260 -4.026 -3.841 1.00 96.06 263 GLN A O 1
ATOM 2166 N N . LYS A 1 264 ? -14.188 -4.929 -5.899 1.00 95.56 264 LYS A N 1
ATOM 2167 C CA . LYS A 1 264 ? -15.241 -5.918 -5.656 1.00 95.56 264 LYS A CA 1
ATOM 2168 C C . LYS A 1 264 ? -14.724 -7.043 -4.759 1.00 95.56 264 LYS A C 1
ATOM 2170 O O . LYS A 1 264 ? -15.411 -7.375 -3.798 1.00 95.56 264 LYS A O 1
ATOM 2175 N N . ALA A 1 265 ? -13.525 -7.562 -5.022 1.00 93.56 265 ALA A N 1
ATOM 2176 C CA . ALA A 1 265 ? -12.890 -8.588 -4.196 1.00 93.56 265 ALA A CA 1
ATOM 2177 C C . ALA A 1 265 ? -12.693 -8.107 -2.748 1.00 93.56 265 ALA A C 1
ATOM 2179 O O . ALA A 1 265 ? -13.085 -8.797 -1.814 1.00 93.56 265 ALA A O 1
ATOM 2180 N N . LEU A 1 266 ? -12.221 -6.870 -2.550 1.00 93.56 266 LEU A N 1
ATOM 2181 C CA . LEU A 1 266 ? -11.983 -6.267 -1.228 1.00 93.56 266 LEU A CA 1
ATOM 2182 C C . LEU A 1 266 ? -13.241 -6.104 -0.342 1.00 93.56 266 LEU A C 1
ATOM 2184 O O . LEU A 1 266 ? -13.126 -5.800 0.852 1.00 93.56 266 LEU A O 1
ATOM 2188 N N . LYS A 1 267 ? -14.442 -6.284 -0.909 1.00 90.25 267 LYS A N 1
ATOM 2189 C CA . LYS A 1 267 ? -15.712 -6.305 -0.163 1.00 90.25 267 LYS A CA 1
ATOM 2190 C C . LYS A 1 267 ? -16.039 -7.676 0.425 1.00 90.25 267 LYS A C 1
ATOM 2192 O O . LYS A 1 267 ? -16.904 -7.743 1.293 1.00 90.25 267 LYS A O 1
ATOM 2197 N N . ALA A 1 268 ? -15.405 -8.746 -0.052 1.00 87.00 268 ALA A N 1
ATOM 2198 C CA . ALA A 1 268 ? -15.627 -10.075 0.492 1.00 87.00 268 ALA A CA 1
ATOM 2199 C C . ALA A 1 268 ? -15.099 -10.157 1.941 1.00 87.00 268 ALA A C 1
ATOM 2201 O O . ALA A 1 268 ? -14.073 -9.542 2.258 1.00 87.00 268 ALA A O 1
ATOM 2202 N N . PRO A 1 269 ? -15.778 -10.898 2.834 1.00 76.94 269 PRO A N 1
ATOM 2203 C CA . PRO A 1 269 ? -15.275 -11.146 4.182 1.00 76.94 269 PRO A CA 1
ATOM 2204 C C . PRO A 1 269 ? -13.904 -11.829 4.129 1.00 76.94 269 PRO A C 1
ATOM 2206 O O . PRO A 1 269 ? -13.701 -12.720 3.308 1.00 76.94 269 PRO A O 1
ATOM 2209 N N . LYS A 1 270 ? -12.977 -11.432 5.011 1.00 79.94 270 LYS A N 1
ATOM 2210 C CA . LYS A 1 270 ? -11.645 -12.058 5.163 1.00 79.94 270 LYS A CA 1
ATOM 2211 C C . LYS A 1 270 ? -10.779 -12.101 3.894 1.00 79.94 270 LYS A C 1
ATOM 2213 O O . LYS A 1 270 ? -9.872 -12.920 3.785 1.00 79.94 270 LYS A O 1
ATOM 2218 N N . VAL A 1 271 ? -11.041 -11.216 2.935 1.00 86.31 271 VAL A N 1
ATOM 2219 C CA . VAL A 1 271 ? -10.248 -11.115 1.705 1.00 86.31 271 VAL A CA 1
ATOM 2220 C C . VAL A 1 271 ? -8.797 -10.728 1.993 1.00 86.31 271 VAL A C 1
ATOM 2222 O O . VAL A 1 271 ? -8.523 -9.747 2.688 1.00 86.31 271 VAL A O 1
ATOM 2225 N N . ARG A 1 272 ? -7.864 -11.462 1.383 1.00 90.50 272 ARG A N 1
ATOM 2226 C CA . ARG A 1 272 ? -6.446 -11.105 1.308 1.00 90.50 272 ARG A CA 1
ATOM 2227 C C . ARG A 1 272 ? -6.063 -10.945 -0.162 1.00 90.50 272 ARG A C 1
ATOM 2229 O O . ARG A 1 272 ? -6.476 -11.748 -0.989 1.00 90.50 272 ARG A O 1
ATOM 2236 N N . LEU A 1 273 ? -5.329 -9.881 -0.480 1.00 93.88 273 LEU A N 1
ATOM 2237 C CA . LEU A 1 273 ? -4.711 -9.709 -1.788 1.00 93.88 273 LEU A CA 1
ATOM 2238 C C . LEU A 1 273 ? -3.374 -10.445 -1.739 1.00 93.88 273 LEU A C 1
ATOM 2240 O O . LEU A 1 273 ? -2.418 -9.925 -1.173 1.00 93.88 273 LEU A O 1
ATOM 2244 N N . LEU A 1 274 ? -3.373 -11.684 -2.217 1.00 91.56 274 LEU A N 1
ATOM 2245 C CA . LEU A 1 274 ? -2.207 -12.555 -2.295 1.00 91.56 274 LEU A CA 1
ATOM 2246 C C . LEU A 1 274 ? -2.286 -13.322 -3.610 1.00 91.56 274 LEU A C 1
ATOM 2248 O O . LEU A 1 274 ? -3.342 -13.854 -3.954 1.00 91.56 274 LEU A O 1
ATOM 2252 N N . SER A 1 275 ? -1.184 -13.335 -4.346 1.00 92.25 275 SER A N 1
ATOM 2253 C CA . SER A 1 275 ? -1.029 -14.133 -5.557 1.00 92.25 275 SER A CA 1
ATOM 2254 C C . SER A 1 275 ? -0.484 -15.506 -5.187 1.00 92.25 275 SER A C 1
ATOM 2256 O O . SER A 1 275 ? 0.105 -15.683 -4.121 1.00 92.25 275 SER A O 1
ATOM 2258 N N . SER A 1 276 ? -0.604 -16.471 -6.097 1.00 90.44 276 SER A N 1
ATOM 2259 C CA . SER A 1 276 ? -0.128 -17.843 -5.872 1.00 90.44 276 SER A CA 1
ATOM 2260 C C . SER A 1 276 ? 1.359 -17.928 -5.509 1.00 90.44 276 SER A C 1
ATOM 2262 O O . SER A 1 276 ? 1.748 -18.802 -4.747 1.00 90.44 276 SER A O 1
ATOM 2264 N N . PHE A 1 277 ? 2.193 -17.013 -6.014 1.00 91.12 277 PHE A N 1
ATOM 2265 C CA . PHE A 1 277 ? 3.627 -16.965 -5.698 1.00 91.12 277 PHE A CA 1
ATOM 2266 C C . PHE A 1 277 ? 3.942 -16.338 -4.326 1.00 91.12 277 PHE A C 1
ATOM 2268 O O . PHE A 1 277 ? 5.059 -16.459 -3.831 1.00 91.12 277 PHE A O 1
ATOM 2275 N N . GLN A 1 278 ? 2.975 -15.651 -3.706 1.00 92.00 278 GLN A N 1
ATOM 2276 C CA . GLN A 1 278 ? 3.115 -15.066 -2.366 1.00 92.00 278 GLN A CA 1
ATOM 2277 C C . GLN A 1 278 ? 2.641 -16.025 -1.270 1.00 92.00 278 GLN A C 1
ATOM 2279 O O . GLN A 1 278 ? 2.872 -15.778 -0.085 1.00 92.00 278 GLN A O 1
ATOM 2284 N N . GLU A 1 279 ? 1.975 -17.118 -1.644 1.00 80.06 279 GLU A N 1
ATOM 2285 C CA . GLU A 1 279 ? 1.626 -18.180 -0.715 1.00 80.06 279 GLU A CA 1
ATOM 2286 C C . GLU A 1 279 ? 2.889 -18.984 -0.391 1.00 80.06 279 GLU A C 1
ATOM 2288 O O . GLU A 1 279 ? 3.368 -19.787 -1.189 1.00 80.06 279 GLU A O 1
ATOM 2293 N N . VAL A 1 280 ? 3.455 -18.764 0.798 1.00 58.22 280 VAL A N 1
ATOM 2294 C CA . VAL A 1 280 ? 4.503 -19.650 1.315 1.00 58.22 280 VAL A CA 1
ATOM 2295 C C . VAL A 1 280 ? 3.882 -21.043 1.473 1.00 58.22 280 VAL A C 1
ATOM 2297 O O . VAL A 1 280 ? 2.824 -21.146 2.109 1.00 58.22 280 VAL A O 1
ATOM 2300 N N . PRO A 1 281 ? 4.497 -22.116 0.937 1.00 42.03 281 PRO A N 1
ATOM 2301 C CA . PRO A 1 281 ? 4.040 -23.468 1.210 1.00 42.03 281 PRO A CA 1
ATOM 2302 C C . PRO A 1 281 ? 3.954 -23.654 2.722 1.00 42.03 281 PRO A C 1
ATOM 2304 O O . PRO A 1 281 ? 4.938 -23.458 3.437 1.00 42.03 281 PRO A O 1
ATOM 2307 N N . LYS A 1 282 ? 2.770 -24.007 3.227 1.00 37.28 282 LYS A N 1
ATOM 2308 C CA . LYS A 1 282 ? 2.660 -24.519 4.592 1.00 37.28 282 LYS A CA 1
ATOM 2309 C C . LYS A 1 282 ? 3.408 -25.851 4.612 1.00 37.28 282 LYS A C 1
ATOM 2311 O O . LYS A 1 282 ? 2.875 -26.844 4.121 1.00 37.28 282 LYS A O 1
ATOM 2316 N N . HIS A 1 283 ? 4.649 -25.831 5.084 1.00 32.97 283 HIS A N 1
ATOM 2317 C CA . HIS A 1 283 ? 5.350 -27.029 5.530 1.00 32.97 283 HIS A CA 1
ATOM 2318 C C . HIS A 1 283 ? 4.815 -27.441 6.899 1.00 32.97 283 HIS A C 1
ATOM 2320 O O . HIS A 1 283 ? 4.635 -26.540 7.752 1.00 32.97 283 HIS A O 1
#

InterPro domains:
  IPR006816 ELMO domain [PF04727] (97-253)
  IPR006816 ELMO domain [PS51335] (111-266)
  IPR050868 Engulfment and cell motility domain-containing protein [PTHR12771] (1-265)

Solvent-accessible surface area (backbone atoms only — not comparable to full-atom values): 15662 Å² total; per-residue (Å²): 111,67,72,60,51,48,28,71,73,68,73,42,49,70,67,61,47,51,66,68,49,93,69,56,66,41,60,42,32,50,53,46,39,53,55,22,56,71,39,89,49,64,72,48,21,42,56,50,76,42,62,92,70,57,49,73,60,48,30,53,53,51,31,58,79,60,70,53,56,58,90,86,41,70,62,50,48,59,53,42,28,58,33,40,41,43,45,25,33,54,45,43,33,53,50,57,51,49,52,32,24,65,39,66,66,42,85,88,36,70,69,49,45,49,50,53,53,48,43,46,56,64,77,36,98,59,80,82,88,62,93,59,36,67,67,40,38,73,58,13,31,95,38,42,50,59,66,72,73,30,70,79,36,8,41,44,27,56,51,41,59,37,48,33,25,73,75,38,49,70,60,39,51,50,50,52,56,50,22,64,33,96,67,62,35,50,47,41,44,52,53,46,39,51,35,40,49,51,50,50,52,34,50,76,70,55,51,41,48,43,34,63,50,53,47,100,52,88,74,61,46,60,66,57,53,44,48,45,37,45,31,49,47,52,52,48,50,55,51,50,61,73,66,59,49,88,50,68,85,48,45,70,61,51,52,52,52,50,51,52,51,53,60,56,50,46,68,44,85,82,33,68,76,70,42,82,87,69,56,73,79,87,125

Mean predicted aligned error: 4.72 Å